Protein AF-A0A930MIK7-F1 (afdb_monomer)

pLDDT: mean 88.5, std 13.95, range [35.47, 98.62]

Solvent-accessible surface area (backbone atoms only — not comparable to full-atom values): 10208 Å² total; per-residue (Å²): 133,84,82,68,70,69,69,83,67,64,71,56,62,66,42,50,51,36,48,53,52,50,49,56,28,59,76,69,68,50,74,50,72,65,47,53,52,44,48,52,53,33,37,74,68,40,71,87,46,41,62,55,27,46,53,50,15,53,45,30,46,73,74,67,36,42,70,64,13,41,59,27,34,54,51,21,29,74,74,44,77,87,39,68,71,50,30,56,50,44,22,57,35,25,50,77,69,73,32,36,41,64,12,37,30,26,42,15,41,42,25,25,76,68,67,45,85,72,61,62,73,45,50,58,69,17,42,71,67,17,28,48,23,24,18,56,31,36,50,68,77,82,70,71,98,48,43,62,34,35,46,44,75,58,88,94,43,83,44,73,43,85,42,66,47,56,84,41,65,51,64,62,88,55,61,93,95,52,75,77,51,73,27,78,74,46

Foldseek 3Di:
DDPPCVVVPPPVVLLVVLLVVLVVCLVVVNLDPVNVVSLVVNCVVCVLALVSLLSVLSSCVSVVNLVSSLVSLVVSCVSPVLDLSSLVSQLVSCVSVLNLLRSLLSVLLCCLDPVDDRDLVSCVSNPPLSQLSSLQNNHNPPDDSWRQWTFDDDDSDTDTHGDWADQAFNSDDDPPPDDTDHDNTD

Structure (mmCIF, N/CA/C/O backbone):
data_AF-A0A930MIK7-F1
#
_entry.id   AF-A0A930MIK7-F1
#
loop_
_atom_site.group_PDB
_atom_site.id
_atom_site.type_symbol
_atom_site.label_atom_id
_atom_site.label_alt_id
_atom_site.label_comp_id
_atom_site.label_asym_id
_atom_site.label_entity_id
_atom_site.label_seq_id
_atom_site.pdbx_PDB_ins_code
_atom_site.Cartn_x
_atom_site.Cartn_y
_atom_site.Cartn_z
_atom_site.occupancy
_atom_site.B_iso_or_equiv
_atom_site.auth_seq_id
_atom_site.auth_comp_id
_atom_site.auth_asym_id
_atom_site.auth_atom_id
_atom_site.pdbx_PDB_model_num
ATOM 1 N N . MET A 1 1 ? 40.660 -23.384 -0.517 1.00 38.91 1 MET A N 1
ATOM 2 C CA . MET A 1 1 ? 39.460 -22.873 -1.204 1.00 38.91 1 MET A CA 1
ATOM 3 C C . MET A 1 1 ? 39.376 -21.404 -0.814 1.00 38.91 1 MET A C 1
ATOM 5 O O . MET A 1 1 ? 39.220 -21.132 0.366 1.00 38.91 1 MET A O 1
ATOM 9 N N . LYS A 1 2 ? 39.736 -20.481 -1.715 1.00 35.47 2 LYS A N 1
ATOM 10 C CA . LYS A 1 2 ? 39.652 -19.039 -1.441 1.00 35.47 2 LYS A CA 1
ATOM 11 C C . LYS A 1 2 ? 38.202 -18.647 -1.685 1.00 35.47 2 LYS A C 1
ATOM 13 O O . LYS A 1 2 ? 37.786 -18.652 -2.839 1.00 35.47 2 LYS A O 1
ATOM 18 N N . ASP A 1 3 ? 37.466 -18.361 -0.621 1.00 42.78 3 ASP A N 1
ATOM 19 C CA . ASP A 1 3 ? 36.186 -17.675 -0.739 1.00 42.78 3 ASP A CA 1
ATOM 20 C C . ASP A 1 3 ? 36.475 -16.272 -1.267 1.00 42.78 3 ASP A C 1
ATOM 22 O O . ASP A 1 3 ? 37.053 -15.418 -0.591 1.00 42.78 3 ASP A O 1
ATOM 26 N N . ASP A 1 4 ? 36.173 -16.082 -2.545 1.00 40.66 4 ASP A N 1
ATOM 27 C CA . ASP A 1 4 ? 36.327 -14.819 -3.237 1.00 40.66 4 ASP A CA 1
ATOM 28 C C . ASP A 1 4 ? 35.174 -13.890 -2.839 1.00 40.66 4 ASP A C 1
ATOM 30 O O . ASP A 1 4 ? 34.188 -13.718 -3.557 1.00 40.66 4 ASP A O 1
ATOM 34 N N . PHE A 1 5 ? 35.297 -13.289 -1.653 1.00 39.47 5 PHE A N 1
ATOM 35 C CA . PHE A 1 5 ? 34.358 -12.296 -1.118 1.00 39.47 5 PHE A CA 1
ATOM 36 C C . PHE A 1 5 ? 34.242 -11.028 -1.992 1.00 39.47 5 PHE A C 1
ATOM 38 O O . PHE A 1 5 ? 33.441 -10.146 -1.682 1.00 39.47 5 PHE A O 1
ATOM 45 N N . SER A 1 6 ? 34.995 -10.927 -3.097 1.00 40.53 6 SER A N 1
ATOM 46 C CA . SER A 1 6 ? 34.838 -9.861 -4.093 1.00 40.53 6 SER A CA 1
ATOM 47 C C . SER A 1 6 ? 33.546 -9.991 -4.915 1.00 40.53 6 SER A C 1
ATOM 49 O O . SER A 1 6 ? 33.021 -8.986 -5.393 1.00 40.53 6 SER A O 1
ATOM 51 N N . THR A 1 7 ? 32.969 -11.195 -5.013 1.00 47.38 7 THR A N 1
ATOM 52 C CA . THR A 1 7 ? 31.693 -11.429 -5.719 1.00 47.38 7 THR A CA 1
ATOM 53 C C . THR A 1 7 ? 30.459 -10.987 -4.934 1.00 47.38 7 THR A C 1
ATOM 55 O O . THR A 1 7 ? 29.436 -10.686 -5.542 1.00 47.38 7 THR A O 1
ATOM 58 N N . PHE A 1 8 ? 30.545 -10.852 -3.605 1.00 44.16 8 PHE A N 1
ATOM 59 C CA . PHE A 1 8 ? 29.424 -10.366 -2.786 1.00 44.16 8 PHE A CA 1
ATOM 60 C C . PHE A 1 8 ? 29.125 -8.870 -3.021 1.00 44.16 8 PHE A C 1
ATOM 62 O O . PHE A 1 8 ? 28.025 -8.404 -2.740 1.00 44.16 8 PHE A O 1
ATOM 69 N N . TRP A 1 9 ? 30.096 -8.121 -3.564 1.00 42.75 9 TRP A N 1
ATOM 70 C CA . TRP A 1 9 ? 30.049 -6.663 -3.731 1.00 42.75 9 TRP A CA 1
ATOM 71 C C . TRP A 1 9 ? 30.200 -6.181 -5.179 1.00 42.75 9 TRP A C 1
ATOM 73 O O . TRP A 1 9 ? 30.425 -4.988 -5.403 1.00 42.75 9 TRP A O 1
ATOM 83 N N . GLN A 1 10 ? 30.031 -7.047 -6.183 1.00 48.56 10 GLN A N 1
ATOM 84 C CA . GLN A 1 10 ? 29.811 -6.545 -7.539 1.00 48.56 10 GLN A CA 1
ATOM 85 C C . GLN A 1 10 ? 28.397 -5.971 -7.625 1.00 48.56 10 GLN A C 1
ATOM 87 O O . GLN A 1 10 ? 27.425 -6.647 -7.949 1.00 48.56 10 GLN A O 1
ATOM 92 N N . ASN A 1 11 ? 28.294 -4.683 -7.308 1.00 57.88 11 ASN A N 1
ATOM 93 C CA . ASN A 1 11 ? 27.175 -3.847 -7.706 1.00 57.88 11 ASN A CA 1
ATOM 94 C C . ASN A 1 11 ? 27.044 -4.022 -9.227 1.00 57.88 11 ASN A C 1
ATOM 96 O O . ASN A 1 11 ? 27.944 -3.592 -9.950 1.00 57.88 11 ASN A O 1
ATOM 100 N N . ASN A 1 12 ? 26.0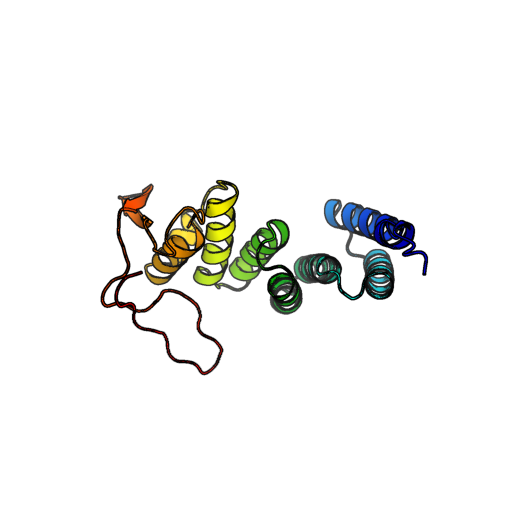07 -4.719 -9.710 1.00 77.56 12 ASN A N 1
ATOM 101 C CA . ASN A 1 12 ? 25.789 -4.902 -11.14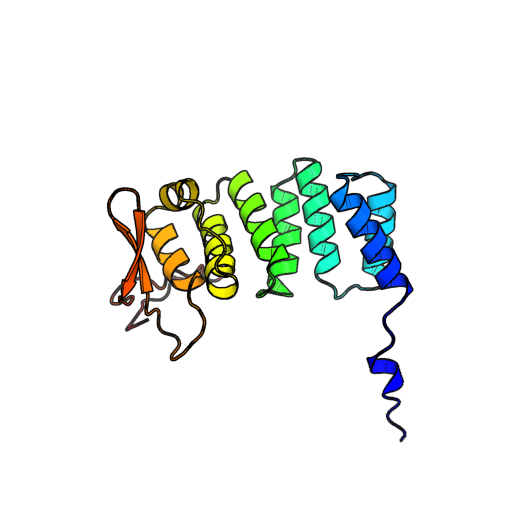4 1.00 77.56 12 ASN A CA 1
ATOM 102 C C . ASN A 1 12 ? 25.626 -3.498 -11.754 1.00 77.56 12 ASN A C 1
ATOM 104 O O . ASN A 1 12 ? 24.572 -2.870 -11.636 1.00 77.56 12 ASN A O 1
ATOM 108 N N . ALA A 1 13 ? 26.714 -2.968 -12.327 1.00 85.69 13 ALA A N 1
ATOM 109 C CA . ALA A 1 13 ? 26.789 -1.593 -12.805 1.00 85.69 13 ALA A CA 1
ATOM 110 C C . ALA A 1 13 ? 25.709 -1.335 -13.858 1.00 85.69 13 ALA A C 1
ATOM 112 O O . ALA A 1 13 ? 25.072 -0.283 -13.832 1.00 85.69 13 ALA A O 1
ATOM 113 N N . ARG A 1 14 ? 25.429 -2.352 -14.682 1.00 88.56 14 ARG A N 1
ATOM 114 C CA . ARG A 1 14 ? 24.366 -2.338 -15.680 1.00 88.56 14 ARG A CA 1
ATOM 115 C C . ARG A 1 14 ? 22.982 -2.262 -15.039 1.00 88.56 14 ARG A C 1
ATOM 117 O O . ARG A 1 14 ? 22.195 -1.393 -15.404 1.00 88.56 14 ARG A O 1
ATOM 124 N N . ALA A 1 15 ? 22.694 -3.101 -14.043 1.00 88.06 15 ALA A N 1
ATOM 125 C CA . ALA A 1 15 ? 21.429 -3.038 -13.307 1.00 88.06 15 ALA A CA 1
ATOM 126 C C . ALA A 1 15 ? 21.237 -1.685 -12.603 1.00 88.06 15 ALA A C 1
ATOM 128 O O . ALA A 1 15 ? 20.128 -1.153 -12.571 1.00 88.06 15 ALA A O 1
ATOM 129 N N . ARG A 1 16 ? 22.312 -1.097 -12.063 1.00 89.56 16 ARG A N 1
ATOM 130 C CA . ARG A 1 16 ? 22.275 0.237 -11.450 1.00 89.56 16 ARG A CA 1
ATOM 131 C C . ARG A 1 16 ? 21.957 1.326 -12.474 1.00 89.56 16 ARG A C 1
ATOM 133 O O . ARG A 1 16 ? 21.119 2.175 -12.196 1.00 89.56 16 ARG A O 1
ATOM 140 N N . GLU A 1 17 ? 22.607 1.308 -13.635 1.00 92.94 17 GLU A N 1
ATOM 141 C CA . GLU A 1 17 ? 22.339 2.256 -14.725 1.00 92.94 17 GLU A CA 1
ATOM 142 C C . GLU A 1 17 ? 20.885 2.180 -15.190 1.00 92.94 17 GLU A C 1
ATOM 144 O O . GLU A 1 17 ? 20.207 3.205 -15.247 1.00 92.94 17 GLU A O 1
ATOM 149 N N . LEU A 1 18 ? 20.388 0.965 -15.440 1.00 94.38 18 LEU A N 1
ATOM 150 C CA . LEU A 1 18 ? 18.996 0.720 -15.817 1.00 94.38 18 LEU A CA 1
ATOM 151 C C . LEU A 1 18 ? 18.026 1.207 -14.734 1.00 94.38 18 LEU A C 1
ATOM 153 O O . LEU A 1 18 ? 17.042 1.872 -15.041 1.00 94.38 18 LEU A O 1
ATOM 157 N N . PHE A 1 19 ? 18.325 0.945 -13.458 1.00 94.19 19 PHE A N 1
ATOM 158 C CA . PHE A 1 19 ? 17.525 1.450 -12.344 1.00 94.19 19 PHE A CA 1
ATOM 159 C C . PHE A 1 19 ? 17.479 2.984 -12.313 1.00 94.19 19 PHE A C 1
ATOM 161 O O . PHE A 1 19 ? 16.402 3.559 -12.172 1.00 94.19 19 PHE A O 1
ATOM 168 N N . CYS A 1 20 ? 18.626 3.656 -12.447 1.00 93.94 20 CYS A N 1
ATOM 169 C CA . CYS A 1 20 ? 18.687 5.118 -12.458 1.00 93.94 20 CYS A CA 1
ATOM 170 C C . CYS A 1 20 ? 17.928 5.713 -13.652 1.00 93.94 20 CYS A C 1
ATOM 172 O O . CYS A 1 20 ? 17.241 6.720 -13.489 1.00 93.94 20 CYS A O 1
ATOM 174 N N . ALA A 1 21 ? 18.015 5.086 -14.826 1.00 95.06 21 ALA A N 1
ATOM 175 C CA . ALA A 1 21 ? 17.299 5.524 -16.019 1.00 95.06 21 ALA A CA 1
ATOM 176 C C . ALA A 1 21 ? 15.773 5.370 -15.855 1.00 95.06 21 ALA A C 1
ATOM 178 O O . ALA A 1 21 ? 15.033 6.334 -16.077 1.00 95.06 21 ALA A O 1
ATOM 179 N N . LEU A 1 22 ? 15.312 4.224 -15.338 1.00 96.31 22 LEU A N 1
ATOM 180 C CA . LEU A 1 22 ? 13.905 3.985 -14.994 1.00 96.31 22 LEU A CA 1
ATOM 181 C C . LEU A 1 22 ? 13.389 4.966 -13.938 1.00 96.31 22 LEU A C 1
ATOM 183 O O . LEU A 1 22 ? 12.284 5.494 -14.075 1.00 96.31 22 LEU A O 1
ATOM 187 N N . LEU A 1 23 ? 14.184 5.238 -12.899 1.00 95.44 23 LEU A N 1
ATOM 188 C CA . LEU A 1 23 ? 13.828 6.194 -11.854 1.00 95.44 23 LEU A CA 1
ATOM 189 C C . LEU A 1 23 ? 13.648 7.599 -12.433 1.00 95.44 23 LEU A C 1
ATOM 191 O O . LEU A 1 23 ? 12.610 8.214 -12.206 1.00 95.44 23 LEU A O 1
ATOM 195 N N . ALA A 1 24 ? 14.599 8.062 -13.245 1.00 95.25 24 ALA A N 1
ATOM 196 C CA . ALA A 1 24 ? 14.529 9.377 -13.868 1.00 95.25 24 ALA A CA 1
ATOM 197 C C . ALA A 1 24 ? 13.315 9.513 -14.807 1.00 95.25 24 ALA A C 1
ATOM 199 O O . ALA A 1 24 ? 12.698 10.576 -14.877 1.00 95.25 24 ALA A O 1
ATOM 200 N N . CYS A 1 25 ? 12.952 8.452 -15.532 1.00 94.50 25 CYS A N 1
ATOM 201 C CA . CYS A 1 25 ? 11.751 8.443 -16.369 1.00 94.50 25 CYS A CA 1
ATOM 202 C C . CYS A 1 25 ? 10.470 8.486 -15.524 1.00 94.50 25 CYS A C 1
ATOM 204 O O . CYS A 1 25 ? 9.595 9.312 -15.785 1.00 94.50 25 CYS A O 1
ATOM 206 N N . ALA A 1 26 ? 10.394 7.675 -14.463 1.00 93.44 26 ALA A N 1
ATOM 207 C CA . ALA A 1 26 ? 9.256 7.656 -13.548 1.00 93.44 26 ALA A CA 1
ATOM 208 C C . ALA A 1 26 ? 9.052 9.008 -12.837 1.00 93.44 26 ALA A C 1
ATOM 210 O O . ALA A 1 26 ? 7.914 9.441 -12.674 1.00 93.44 26 ALA A O 1
ATOM 211 N N . GLU A 1 27 ? 10.133 9.697 -12.458 1.00 92.69 27 GLU A N 1
ATOM 212 C CA . GLU A 1 27 ? 10.090 11.044 -11.864 1.00 92.69 27 GLU A CA 1
ATOM 213 C C . GLU A 1 27 ? 9.556 12.105 -12.834 1.00 92.69 27 GLU A C 1
ATOM 215 O O . GLU A 1 27 ? 8.862 13.028 -12.414 1.00 92.69 27 GLU A O 1
ATOM 220 N N . ARG A 1 28 ? 9.829 11.960 -14.137 1.00 93.94 28 ARG A N 1
ATOM 221 C CA . ARG A 1 28 ? 9.278 12.834 -15.186 1.00 93.94 28 ARG A CA 1
ATOM 222 C C . ARG A 1 28 ? 7.876 12.430 -15.648 1.00 93.94 28 ARG A C 1
ATOM 224 O O . ARG A 1 28 ? 7.291 13.138 -16.461 1.00 93.94 28 ARG A O 1
ATOM 231 N N . GLY A 1 29 ? 7.354 11.293 -15.186 1.00 92.19 29 GLY A N 1
ATOM 232 C CA . GLY A 1 29 ? 6.114 10.713 -15.708 1.00 92.19 29 GLY A CA 1
ATOM 233 C C . GLY A 1 29 ? 6.215 10.259 -17.170 1.00 92.19 29 GLY A C 1
ATOM 234 O O . GLY A 1 29 ? 5.197 10.175 -17.853 1.00 92.19 29 GLY A O 1
ATOM 235 N N . ALA A 1 30 ? 7.428 9.992 -17.661 1.00 93.88 30 ALA A N 1
ATOM 236 C CA . ALA A 1 30 ? 7.675 9.518 -19.017 1.00 93.88 30 ALA A CA 1
ATOM 237 C C . ALA A 1 30 ? 7.574 7.987 -19.048 1.00 93.88 30 ALA A C 1
ATOM 239 O O . ALA A 1 30 ? 8.503 7.281 -18.658 1.00 93.88 30 ALA A O 1
ATOM 240 N N . TYR A 1 31 ? 6.412 7.493 -19.465 1.00 94.31 31 TYR A N 1
ATOM 241 C CA . TYR A 1 31 ? 6.068 6.071 -19.530 1.00 94.31 31 TYR A CA 1
ATOM 242 C C . TYR A 1 31 ? 5.849 5.648 -20.988 1.00 94.31 31 TYR A C 1
ATOM 244 O O . TYR A 1 31 ? 4.742 5.279 -21.379 1.00 94.31 31 TYR A O 1
ATOM 252 N N . ASP A 1 32 ? 6.899 5.776 -21.795 1.00 93.56 32 ASP A N 1
ATOM 253 C CA . ASP A 1 32 ? 6.927 5.471 -23.227 1.00 93.56 32 ASP A CA 1
ATOM 254 C C . ASP A 1 32 ? 7.509 4.071 -23.520 1.00 93.56 32 ASP A C 1
ATOM 256 O O . ASP A 1 32 ? 7.779 3.275 -22.615 1.00 93.56 32 ASP A O 1
ATOM 260 N N . ASP A 1 33 ? 7.675 3.745 -24.803 1.00 94.69 33 ASP A N 1
ATOM 261 C CA . ASP A 1 33 ? 8.234 2.458 -25.231 1.00 94.69 33 ASP A CA 1
ATOM 262 C C . ASP A 1 33 ? 9.689 2.273 -24.769 1.00 94.69 33 ASP A C 1
ATOM 264 O O . ASP A 1 33 ? 10.101 1.152 -24.462 1.00 94.69 33 ASP A O 1
ATOM 268 N N . ASP A 1 34 ? 10.456 3.363 -24.647 1.00 94.69 34 ASP A N 1
ATOM 269 C CA . ASP A 1 34 ? 11.827 3.322 -24.132 1.00 94.69 34 ASP A CA 1
ATOM 270 C C . ASP A 1 34 ? 11.844 2.928 -22.647 1.00 94.69 34 ASP A C 1
ATOM 272 O O . ASP A 1 34 ? 12.616 2.053 -22.245 1.00 94.69 34 ASP A O 1
ATOM 276 N N . PHE A 1 35 ? 10.918 3.460 -21.840 1.00 96.25 35 PHE A N 1
ATOM 277 C CA . PHE A 1 35 ? 10.722 3.006 -20.461 1.00 96.25 35 PHE A CA 1
ATOM 278 C C . PHE A 1 35 ? 10.451 1.496 -20.384 1.00 96.25 35 PHE A C 1
ATOM 280 O O . PHE A 1 35 ? 11.034 0.798 -19.550 1.00 96.25 35 PHE A O 1
ATOM 287 N N . LEU A 1 36 ? 9.585 0.965 -21.254 1.00 97.06 36 LEU A N 1
ATOM 288 C CA . LEU A 1 36 ? 9.275 -0.467 -21.281 1.00 97.06 36 LEU A CA 1
ATOM 289 C C . LEU A 1 36 ? 10.480 -1.316 -21.696 1.00 97.06 36 LEU A C 1
ATOM 291 O O . LEU A 1 36 ? 10.720 -2.364 -21.088 1.00 97.06 36 LEU A O 1
ATOM 295 N N . MET A 1 37 ? 11.263 -0.858 -22.674 1.00 96.62 37 MET A N 1
ATOM 296 C CA . MET A 1 37 ? 12.507 -1.515 -23.078 1.00 96.62 37 MET A CA 1
ATOM 297 C C . MET A 1 37 ? 13.522 -1.557 -21.932 1.00 96.62 37 MET A C 1
ATOM 299 O O . MET A 1 37 ? 14.077 -2.618 -21.634 1.00 96.62 37 MET A O 1
ATOM 303 N N . GLN A 1 38 ? 13.732 -0.433 -21.243 1.00 96.12 38 GLN A N 1
ATOM 304 C CA . GLN A 1 38 ? 14.617 -0.368 -20.079 1.00 96.12 38 GLN A CA 1
ATOM 305 C C . GLN A 1 38 ? 14.123 -1.264 -18.936 1.00 96.12 38 GLN A C 1
ATOM 307 O O . GLN A 1 38 ? 14.923 -1.919 -18.267 1.00 96.12 38 GLN A O 1
ATOM 312 N N . LEU A 1 39 ? 12.806 -1.334 -18.723 1.00 96.56 39 LEU A N 1
ATOM 313 C CA . LEU A 1 39 ? 12.200 -2.164 -17.686 1.00 96.56 39 LEU A CA 1
ATOM 314 C C . LEU A 1 39 ? 12.371 -3.657 -17.980 1.00 96.56 39 LEU A C 1
ATOM 316 O O . LEU A 1 39 ? 12.649 -4.432 -17.063 1.00 96.56 39 LEU A O 1
ATOM 320 N N . ALA A 1 40 ? 12.221 -4.064 -19.241 1.00 96.44 40 ALA A N 1
ATOM 321 C CA . ALA A 1 40 ? 12.481 -5.433 -19.672 1.00 96.44 40 ALA A CA 1
ATOM 322 C C . ALA A 1 40 ? 13.955 -5.809 -19.452 1.00 96.44 40 ALA A C 1
ATOM 324 O O . ALA A 1 40 ? 14.228 -6.800 -18.777 1.00 96.44 40 ALA A O 1
ATOM 325 N N . ALA A 1 41 ? 14.890 -4.962 -19.898 1.00 95.56 41 ALA A N 1
ATOM 326 C CA . ALA A 1 41 ? 16.320 -5.175 -19.676 1.00 95.56 41 ALA A CA 1
ATOM 327 C C . ALA A 1 41 ? 16.668 -5.250 -18.177 1.00 95.56 41 ALA A C 1
ATOM 329 O O . ALA A 1 41 ? 17.429 -6.112 -17.747 1.00 95.56 41 ALA A O 1
ATOM 330 N N . TYR A 1 42 ? 16.068 -4.391 -17.347 1.00 94.56 42 TYR A N 1
ATOM 331 C CA . TYR A 1 42 ? 16.286 -4.417 -15.899 1.00 94.56 42 TYR A CA 1
ATOM 332 C C . TYR A 1 42 ? 15.795 -5.717 -15.249 1.00 94.56 42 TYR A C 1
ATOM 334 O O . TYR A 1 42 ? 16.427 -6.225 -14.323 1.00 94.56 42 TYR A O 1
ATOM 342 N N . ARG A 1 43 ? 14.677 -6.276 -15.729 1.00 93.75 43 ARG A N 1
ATOM 343 C CA . ARG A 1 43 ? 14.149 -7.559 -15.241 1.00 93.75 43 ARG A CA 1
ATOM 344 C C . ARG A 1 43 ? 15.073 -8.728 -15.557 1.00 93.75 43 ARG A C 1
ATOM 346 O O . ARG A 1 43 ? 15.184 -9.619 -14.724 1.00 93.75 43 ARG A O 1
ATOM 353 N N . GLU A 1 44 ? 15.717 -8.726 -16.718 1.00 92.69 44 GLU A N 1
ATOM 354 C CA . GLU A 1 44 ? 16.693 -9.758 -17.093 1.00 92.69 44 GLU A CA 1
ATOM 355 C C . GLU A 1 44 ? 17.962 -9.667 -16.237 1.00 92.69 44 GLU A C 1
ATOM 357 O O . GLU A 1 44 ? 18.454 -10.678 -15.743 1.00 92.69 44 GLU A O 1
ATOM 362 N N . GLU A 1 45 ? 18.439 -8.447 -15.985 1.00 91.25 45 GLU A N 1
ATOM 363 C CA . GLU A 1 45 ? 19.630 -8.176 -15.170 1.00 91.25 45 GLU A CA 1
ATOM 364 C C . GLU A 1 45 ? 19.412 -8.389 -13.661 1.00 91.25 45 GLU A C 1
ATOM 366 O O . GLU A 1 45 ? 20.365 -8.540 -12.892 1.00 91.25 45 GLU A O 1
ATOM 371 N N . SER A 1 46 ? 18.167 -8.319 -13.185 1.00 87.94 46 SER A N 1
ATOM 372 C CA . SER A 1 46 ? 17.818 -8.402 -11.759 1.00 87.94 46 SER A CA 1
ATOM 373 C C . SER A 1 46 ? 16.446 -9.061 -11.532 1.00 87.94 46 SER A C 1
ATOM 375 O O . SER A 1 46 ? 15.531 -8.422 -10.998 1.00 87.94 46 SER A O 1
ATOM 377 N N . PRO A 1 47 ? 16.286 -10.354 -11.878 1.00 84.56 47 PRO A N 1
ATOM 378 C CA . PRO A 1 47 ? 14.986 -11.044 -11.886 1.00 84.56 47 PRO A CA 1
ATOM 379 C C . PRO A 1 47 ? 14.336 -11.168 -10.498 1.00 84.56 47 PRO A C 1
ATOM 381 O O . PRO A 1 47 ? 13.103 -11.176 -10.360 1.00 84.56 47 PRO A O 1
ATOM 384 N N . ASP A 1 48 ? 15.162 -11.215 -9.454 1.00 82.81 48 ASP A N 1
ATOM 385 C CA . ASP A 1 48 ? 14.721 -11.336 -8.063 1.00 82.81 48 ASP A CA 1
ATOM 386 C C . ASP A 1 48 ? 14.369 -9.992 -7.414 1.00 82.81 48 ASP A C 1
ATOM 388 O O . ASP A 1 48 ? 13.849 -9.964 -6.295 1.00 82.81 48 ASP A O 1
ATOM 392 N N . SER A 1 49 ? 14.616 -8.868 -8.097 1.00 85.31 49 SER A N 1
ATOM 393 C CA . SER A 1 49 ? 14.323 -7.550 -7.541 1.00 85.31 49 SER A CA 1
ATOM 394 C C . SER A 1 49 ? 12.830 -7.227 -7.597 1.00 85.31 49 SER A C 1
ATOM 396 O O . SER A 1 49 ? 12.196 -7.239 -8.651 1.00 85.31 49 SER A O 1
ATOM 398 N N . GLU A 1 50 ? 12.274 -6.827 -6.455 1.00 88.88 50 GLU A N 1
ATOM 399 C CA . GLU A 1 50 ? 10.931 -6.256 -6.344 1.00 88.88 50 GLU A CA 1
ATOM 400 C C . GLU A 1 50 ? 10.792 -4.917 -7.084 1.00 88.88 50 GLU A C 1
ATOM 402 O O . GLU A 1 50 ? 9.686 -4.498 -7.420 1.00 88.88 50 GLU A O 1
ATOM 407 N N . ARG A 1 51 ? 11.908 -4.231 -7.358 1.00 92.62 51 ARG A N 1
ATOM 408 C CA . ARG A 1 51 ? 11.920 -2.882 -7.944 1.00 92.62 51 ARG A CA 1
ATOM 409 C C . ARG A 1 51 ? 11.349 -2.861 -9.355 1.00 92.62 51 ARG A C 1
ATOM 411 O O . ARG A 1 51 ? 10.675 -1.905 -9.726 1.00 92.62 51 ARG A O 1
ATOM 418 N N . ALA A 1 52 ? 11.547 -3.934 -10.117 1.00 94.81 52 ALA A N 1
ATOM 419 C CA . ALA A 1 52 ? 10.942 -4.068 -11.435 1.00 94.81 52 ALA A CA 1
ATOM 420 C C . ALA A 1 52 ? 9.406 -4.136 -11.366 1.00 94.81 52 ALA A C 1
ATOM 422 O O . ALA A 1 52 ? 8.718 -3.635 -12.253 1.00 94.81 52 ALA A O 1
ATOM 423 N N . ASP A 1 53 ? 8.853 -4.745 -10.314 1.00 97.12 53 ASP A N 1
ATOM 424 C CA . ASP A 1 53 ? 7.408 -4.771 -10.087 1.00 97.12 53 ASP A CA 1
ATOM 425 C C . ASP A 1 53 ? 6.885 -3.386 -9.661 1.00 97.12 53 ASP A C 1
ATOM 427 O O . ASP A 1 53 ? 5.804 -2.992 -10.094 1.00 97.12 53 ASP A O 1
ATOM 431 N N . ILE A 1 54 ? 7.663 -2.610 -8.894 1.00 96.94 54 ILE A N 1
ATOM 432 C CA . ILE A 1 54 ? 7.330 -1.216 -8.540 1.00 96.94 54 ILE A CA 1
ATOM 433 C C . ILE A 1 54 ? 7.247 -0.342 -9.800 1.00 96.94 54 ILE A C 1
ATOM 435 O O . ILE A 1 54 ? 6.255 0.361 -9.995 1.00 96.94 54 ILE A O 1
ATOM 439 N N . PHE A 1 55 ? 8.252 -0.401 -10.681 1.00 97.50 55 PHE A N 1
ATOM 440 C CA . PHE A 1 55 ? 8.247 0.358 -11.937 1.00 97.50 55 PHE A CA 1
ATOM 441 C C . PHE A 1 55 ? 7.107 -0.057 -12.869 1.00 97.50 55 PHE A C 1
ATOM 443 O O . PHE A 1 55 ? 6.431 0.806 -13.426 1.00 97.50 55 PHE A O 1
ATOM 450 N N . ALA A 1 56 ? 6.840 -1.360 -12.988 1.00 97.81 56 ALA A N 1
ATOM 451 C CA . ALA A 1 56 ? 5.715 -1.858 -13.773 1.00 97.81 56 ALA A CA 1
ATOM 452 C C . ALA A 1 56 ? 4.366 -1.371 -13.231 1.00 97.81 56 ALA A C 1
ATOM 454 O O . ALA A 1 56 ? 3.510 -0.943 -14.000 1.00 97.81 56 ALA A O 1
ATOM 455 N N . ALA A 1 57 ? 4.184 -1.393 -11.909 1.00 98.12 57 ALA A N 1
ATOM 456 C CA . ALA A 1 57 ? 2.972 -0.889 -11.280 1.00 98.12 57 ALA A CA 1
ATOM 457 C C . ALA A 1 57 ? 2.793 0.618 -11.511 1.00 98.12 57 ALA A C 1
ATOM 459 O O . ALA A 1 57 ? 1.689 1.043 -11.835 1.00 98.12 57 ALA A O 1
ATOM 460 N N . ARG A 1 58 ? 3.864 1.421 -11.420 1.00 97.38 58 ARG A N 1
ATOM 461 C CA . ARG A 1 58 ? 3.815 2.861 -11.732 1.00 97.38 58 ARG A CA 1
ATOM 462 C C . ARG A 1 58 ? 3.440 3.134 -13.190 1.00 97.38 58 ARG A C 1
ATOM 464 O O . ARG A 1 58 ? 2.596 3.989 -13.437 1.00 97.38 58 ARG A O 1
ATOM 471 N N . TYR A 1 59 ? 4.010 2.376 -14.127 1.00 97.75 59 TYR A N 1
ATOM 472 C CA . TYR A 1 59 ? 3.635 2.444 -15.540 1.00 97.75 59 TYR A CA 1
ATOM 473 C C . TYR A 1 59 ? 2.144 2.144 -15.742 1.00 97.75 59 TYR A C 1
ATOM 475 O O . TYR A 1 59 ? 1.427 2.961 -16.310 1.00 97.75 59 TYR A O 1
ATOM 483 N N . LEU A 1 60 ? 1.649 1.016 -15.218 1.00 98.06 60 LEU A N 1
ATOM 484 C CA . LEU A 1 60 ? 0.239 0.624 -15.355 1.00 98.06 60 LEU A CA 1
ATOM 485 C C . LEU A 1 60 ? -0.701 1.665 -14.737 1.00 98.06 60 LEU A C 1
ATOM 487 O O . LEU A 1 60 ? -1.729 2.009 -15.315 1.00 98.06 60 LEU A O 1
ATOM 491 N N . LEU A 1 61 ? -0.305 2.236 -13.600 1.00 96.88 61 LEU A N 1
ATOM 492 C CA . LEU A 1 61 ? -1.054 3.284 -12.923 1.00 96.88 61 LEU A CA 1
ATOM 493 C C . LEU A 1 61 ? -1.122 4.587 -13.737 1.00 96.88 61 LEU A C 1
ATOM 495 O O . LEU A 1 61 ? -2.147 5.274 -13.694 1.00 96.88 61 LEU A O 1
ATOM 499 N N . ALA A 1 62 ? -0.066 4.915 -14.488 1.00 95.81 62 ALA A N 1
ATOM 500 C CA . ALA A 1 62 ? -0.042 6.044 -15.419 1.00 95.81 62 ALA A CA 1
ATOM 501 C C . ALA A 1 62 ? -0.934 5.808 -16.649 1.00 95.81 62 ALA A C 1
ATOM 503 O O . ALA A 1 62 ? -1.551 6.750 -17.136 1.00 95.81 62 ALA A O 1
ATOM 504 N N . GLN A 1 63 ? -1.075 4.554 -17.091 1.00 96.38 63 GLN A N 1
ATOM 505 C CA . GLN A 1 63 ? -2.011 4.159 -18.154 1.00 96.38 63 GLN A CA 1
ATOM 506 C C . GLN A 1 63 ? -3.470 4.033 -17.672 1.00 96.38 63 GLN A C 1
ATOM 508 O O . GLN A 1 63 ? -4.365 3.741 -18.462 1.00 96.38 63 GLN A O 1
ATOM 513 N N . GLY A 1 64 ? -3.732 4.240 -16.376 1.00 96.62 64 GLY A N 1
ATOM 514 C CA . GLY A 1 64 ? -5.066 4.119 -15.781 1.00 96.62 64 GLY A CA 1
ATOM 515 C C . GLY A 1 64 ? -5.474 2.692 -15.398 1.00 96.62 64 GLY A C 1
ATOM 516 O O . GLY A 1 64 ? -6.576 2.496 -14.887 1.00 96.62 64 GLY A O 1
ATOM 517 N N . ASP A 1 65 ? -4.597 1.700 -15.563 1.00 98.06 65 ASP A N 1
ATOM 518 C CA . ASP A 1 65 ? -4.850 0.313 -15.166 1.00 98.06 65 ASP A CA 1
ATOM 519 C C . ASP A 1 65 ? -4.472 0.072 -13.695 1.00 98.06 65 ASP A C 1
ATOM 521 O O . ASP A 1 65 ? -3.432 -0.503 -13.357 1.00 98.06 65 ASP A O 1
ATOM 525 N N . ALA A 1 66 ? -5.341 0.521 -12.787 1.00 98.12 66 ALA A N 1
ATOM 526 C CA . ALA A 1 66 ? -5.147 0.319 -11.351 1.00 98.12 66 ALA A CA 1
ATOM 527 C C . ALA A 1 66 ? -5.193 -1.169 -10.946 1.00 98.12 66 ALA A C 1
ATOM 529 O O . ALA A 1 66 ? -4.513 -1.574 -10.001 1.00 98.12 66 ALA A O 1
ATOM 530 N N . ALA A 1 67 ? -5.962 -2.000 -11.658 1.00 98.19 67 ALA A N 1
ATOM 531 C CA . ALA A 1 67 ? -6.094 -3.422 -11.352 1.00 98.19 67 ALA A CA 1
ATOM 532 C C . ALA A 1 67 ? -4.812 -4.189 -11.707 1.00 98.19 67 ALA A C 1
ATOM 534 O O . ALA A 1 67 ? -4.299 -4.952 -10.883 1.00 98.19 67 ALA A O 1
ATOM 535 N N . GLY A 1 68 ? -4.247 -3.943 -12.891 1.00 98.25 68 GLY A N 1
ATOM 536 C CA . GLY A 1 68 ? -2.944 -4.474 -13.281 1.00 98.25 68 GLY A CA 1
ATOM 537 C C . GLY A 1 68 ? -1.822 -3.952 -12.384 1.00 98.25 68 GLY A C 1
ATOM 538 O O . GLY A 1 68 ? -0.971 -4.732 -11.941 1.00 98.25 68 GLY A O 1
ATOM 539 N N . ALA A 1 69 ? -1.851 -2.660 -12.035 1.00 98.38 69 ALA A N 1
ATOM 540 C CA . ALA A 1 69 ? -0.885 -2.073 -11.111 1.00 98.38 69 ALA A CA 1
ATOM 541 C C . ALA A 1 69 ? -0.889 -2.786 -9.748 1.00 98.38 69 ALA A C 1
ATOM 543 O O . ALA A 1 69 ? 0.183 -3.084 -9.214 1.00 98.38 69 ALA A O 1
ATOM 544 N N . ALA A 1 70 ? -2.070 -3.132 -9.219 1.00 98.31 70 ALA A N 1
ATOM 545 C CA . ALA A 1 70 ? -2.199 -3.879 -7.968 1.00 98.31 70 ALA A CA 1
ATOM 546 C C . ALA A 1 70 ? -1.491 -5.237 -8.035 1.00 98.31 70 ALA A C 1
ATOM 548 O O . ALA A 1 70 ? -0.747 -5.576 -7.123 1.00 98.31 70 ALA A O 1
ATOM 549 N N . VAL A 1 71 ? -1.631 -5.987 -9.133 1.00 98.06 71 VAL A N 1
ATOM 550 C CA . VAL A 1 71 ? -0.980 -7.301 -9.289 1.00 98.06 71 VAL A CA 1
ATOM 551 C C . VAL A 1 71 ? 0.548 -7.196 -9.212 1.00 98.06 71 VAL A C 1
ATOM 553 O O . VAL A 1 71 ? 1.209 -8.051 -8.610 1.00 98.06 71 VAL A O 1
ATOM 556 N N . CYS A 1 72 ? 1.128 -6.164 -9.825 1.00 97.62 72 CYS A N 1
ATOM 557 C CA . CYS A 1 72 ? 2.562 -5.896 -9.752 1.00 97.62 72 CYS A CA 1
ATOM 558 C C . CYS A 1 72 ? 2.973 -5.435 -8.344 1.00 97.62 72 CYS A C 1
ATOM 560 O O . CYS A 1 72 ? 3.850 -6.045 -7.732 1.00 97.62 72 CYS A O 1
ATOM 562 N N . ALA A 1 73 ? 2.300 -4.436 -7.778 1.00 98.06 73 ALA A N 1
ATOM 563 C CA . ALA A 1 73 ? 2.640 -3.898 -6.462 1.00 98.06 73 ALA A CA 1
ATOM 564 C C . ALA A 1 73 ? 2.455 -4.928 -5.326 1.00 98.06 73 ALA A C 1
ATOM 566 O O . ALA A 1 73 ? 3.306 -5.035 -4.445 1.00 98.06 73 ALA A O 1
ATOM 567 N N . GLU A 1 74 ? 1.415 -5.766 -5.370 1.00 97.31 74 GLU A N 1
ATOM 568 C CA . GLU A 1 74 ? 1.192 -6.858 -4.410 1.00 97.31 74 GLU A CA 1
ATOM 569 C C . GLU A 1 74 ? 2.276 -7.948 -4.523 1.00 97.31 74 GLU A C 1
ATOM 571 O O . GLU A 1 74 ? 2.635 -8.595 -3.536 1.00 97.31 74 GLU A O 1
ATOM 576 N N . ARG A 1 75 ? 2.843 -8.164 -5.717 1.00 96.44 75 ARG A N 1
ATOM 577 C CA . ARG A 1 75 ? 3.999 -9.056 -5.908 1.00 96.44 75 ARG A CA 1
ATOM 578 C C . ARG A 1 75 ? 5.269 -8.463 -5.307 1.00 96.44 75 ARG A C 1
ATOM 580 O O . ARG A 1 75 ? 5.984 -9.187 -4.613 1.00 96.44 75 ARG A O 1
ATOM 587 N N . ALA A 1 76 ? 5.502 -7.164 -5.506 1.00 96.50 76 ALA A N 1
ATOM 588 C CA . ALA A 1 76 ? 6.593 -6.446 -4.853 1.00 96.50 76 ALA A CA 1
ATOM 589 C C . ALA A 1 76 ? 6.466 -6.534 -3.323 1.00 96.50 76 ALA A C 1
ATOM 591 O O . ALA A 1 76 ? 7.427 -6.876 -2.637 1.00 96.50 76 ALA A O 1
ATOM 592 N N . TYR A 1 77 ? 5.254 -6.336 -2.802 1.00 96.12 77 TYR A N 1
ATOM 593 C CA . TYR A 1 77 ? 4.942 -6.435 -1.378 1.00 96.12 77 TYR A CA 1
ATOM 594 C C . TYR A 1 77 ? 5.194 -7.827 -0.806 1.00 96.12 77 TYR A C 1
ATOM 596 O O . TYR A 1 77 ? 5.812 -7.950 0.245 1.00 96.12 77 TYR A O 1
ATOM 604 N N . ARG A 1 78 ? 4.813 -8.897 -1.514 1.00 94.69 78 ARG A N 1
ATOM 605 C CA . ARG A 1 78 ? 5.130 -10.270 -1.083 1.00 94.69 78 ARG A CA 1
ATOM 606 C C . ARG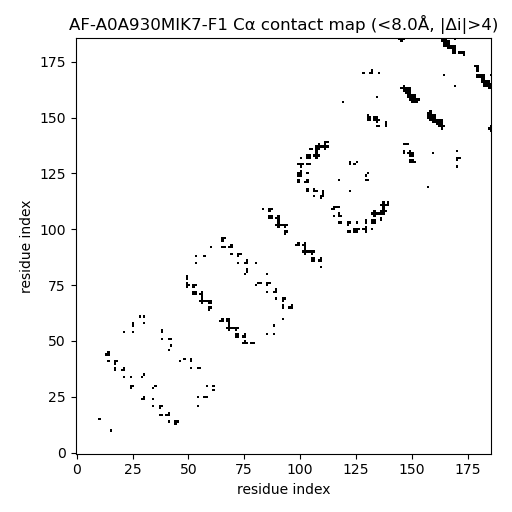 A 1 78 ? 6.635 -10.541 -1.008 1.00 94.69 78 ARG A C 1
ATOM 608 O O . ARG A 1 78 ? 7.062 -11.299 -0.145 1.00 94.69 78 ARG A O 1
ATOM 615 N N . ARG A 1 79 ? 7.437 -9.935 -1.891 1.00 93.00 79 ARG A N 1
ATOM 616 C CA . ARG A 1 79 ? 8.909 -10.060 -1.889 1.00 93.00 79 ARG A CA 1
ATOM 617 C C . ARG A 1 79 ? 9.565 -9.213 -0.794 1.00 93.00 79 ARG A C 1
ATOM 619 O O . ARG A 1 79 ? 10.550 -9.644 -0.188 1.00 93.00 79 ARG A O 1
ATOM 626 N N . ARG A 1 80 ? 9.040 -8.008 -0.552 1.00 92.81 80 ARG A N 1
ATOM 627 C CA . ARG A 1 80 ? 9.523 -7.049 0.453 1.00 92.81 80 ARG A CA 1
ATOM 628 C C . ARG A 1 80 ? 8.344 -6.404 1.200 1.00 92.81 80 ARG A C 1
ATOM 630 O O . ARG A 1 80 ? 7.939 -5.295 0.853 1.00 92.81 80 ARG A O 1
ATOM 637 N N . PRO A 1 81 ? 7.822 -7.064 2.253 1.00 91.75 81 PRO A N 1
ATOM 638 C CA . PRO A 1 81 ? 6.668 -6.562 3.003 1.00 91.75 81 PRO A CA 1
ATOM 639 C C . PRO A 1 81 ? 6.954 -5.293 3.810 1.00 91.75 81 PRO A C 1
ATOM 641 O O . PRO A 1 81 ? 6.023 -4.568 4.143 1.00 91.75 81 PRO A O 1
ATOM 644 N N . VAL A 1 82 ? 8.227 -5.027 4.126 1.00 93.06 82 VAL A N 1
ATOM 645 C CA . VAL A 1 82 ? 8.689 -3.840 4.862 1.00 93.06 82 VAL A CA 1
ATOM 646 C C . VAL A 1 82 ? 9.466 -2.932 3.912 1.00 93.06 82 VAL A C 1
ATOM 648 O O . VAL A 1 82 ? 10.695 -2.916 3.901 1.00 93.06 82 VAL A O 1
ATOM 651 N N . ASN A 1 83 ? 8.737 -2.236 3.039 1.00 93.94 83 ASN A N 1
ATOM 652 C CA . ASN A 1 83 ? 9.294 -1.291 2.076 1.00 93.94 83 ASN A CA 1
ATOM 653 C C . ASN A 1 83 ? 8.340 -0.102 1.907 1.00 93.94 83 ASN A 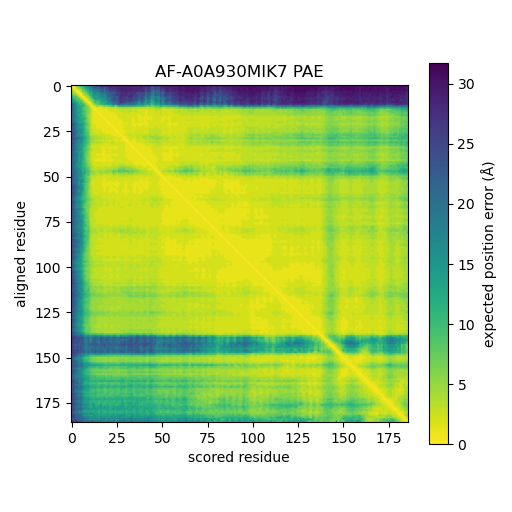C 1
ATOM 655 O O . ASN A 1 83 ? 7.202 -0.264 1.463 1.00 93.94 83 ASN A O 1
ATOM 659 N N . TYR A 1 84 ? 8.834 1.092 2.232 1.00 94.69 84 TYR A N 1
ATOM 660 C CA . TYR A 1 84 ? 8.054 2.326 2.206 1.00 94.69 84 TYR A CA 1
ATOM 661 C C . TYR A 1 84 ? 7.462 2.656 0.830 1.00 94.69 84 TYR A C 1
ATOM 663 O O . TYR A 1 84 ? 6.282 2.985 0.729 1.00 94.69 84 TYR A O 1
ATOM 671 N N . GLU A 1 85 ? 8.249 2.523 -0.241 1.00 94.75 85 GLU A N 1
ATOM 672 C CA . GLU A 1 85 ? 7.788 2.844 -1.598 1.00 94.75 85 GLU A CA 1
ATOM 673 C C . GLU A 1 85 ? 6.690 1.886 -2.062 1.00 94.75 85 GLU A C 1
ATOM 675 O O . GLU A 1 85 ? 5.769 2.291 -2.771 1.00 94.75 85 GLU A O 1
ATOM 680 N N . VAL A 1 86 ? 6.742 0.627 -1.616 1.00 97.12 86 VAL A N 1
ATOM 681 C CA . VAL A 1 86 ? 5.681 -0.350 -1.881 1.00 97.12 86 VAL A CA 1
ATOM 682 C C . VAL A 1 86 ? 4.405 0.007 -1.120 1.00 97.12 86 VAL A C 1
ATOM 684 O O . VAL A 1 86 ? 3.329 -0.029 -1.711 1.00 97.12 86 VAL A O 1
ATOM 687 N N . TRP A 1 87 ? 4.500 0.384 0.160 1.00 97.75 87 TRP A N 1
ATOM 688 C CA . TRP A 1 87 ? 3.333 0.809 0.943 1.00 97.75 87 TRP A CA 1
ATOM 689 C C . TRP A 1 87 ? 2.681 2.059 0.362 1.00 97.75 87 TRP A C 1
ATOM 691 O O . TRP A 1 87 ? 1.467 2.084 0.182 1.00 97.75 87 TRP A O 1
ATOM 701 N N . LYS A 1 88 ? 3.480 3.069 0.010 1.00 97.12 88 LYS A N 1
ATOM 702 C CA . LYS A 1 88 ? 2.997 4.298 -0.625 1.00 97.12 88 LYS A CA 1
ATOM 703 C C . LYS A 1 88 ? 2.261 4.000 -1.933 1.00 97.12 88 LYS A C 1
ATOM 705 O O . LYS A 1 88 ? 1.153 4.487 -2.137 1.00 97.12 88 LYS A O 1
ATOM 710 N N . LEU A 1 89 ? 2.856 3.170 -2.790 1.00 97.81 89 LEU A N 1
ATOM 711 C CA . LEU A 1 89 ? 2.265 2.794 -4.071 1.00 97.81 89 LEU A CA 1
ATOM 712 C C . LEU A 1 89 ? 0.978 1.975 -3.899 1.00 97.81 89 LEU A C 1
ATOM 714 O O . LEU A 1 89 ? -0.013 2.240 -4.574 1.00 97.81 89 LEU A O 1
ATOM 718 N N . LEU A 1 90 ? 0.962 1.002 -2.983 1.00 98.31 90 LEU A N 1
ATOM 719 C CA . LEU A 1 90 ? -0.237 0.212 -2.705 1.00 98.31 90 LEU A CA 1
ATOM 720 C C . LEU A 1 90 ? -1.359 1.045 -2.086 1.00 98.31 90 LEU A C 1
ATOM 722 O O . LEU A 1 90 ? -2.513 0.808 -2.427 1.00 98.31 90 LEU A O 1
ATOM 726 N N . ALA A 1 91 ? -1.048 2.014 -1.220 1.00 98.06 91 ALA A N 1
ATOM 727 C CA . ALA A 1 91 ? -2.050 2.935 -0.688 1.00 98.06 91 ALA A CA 1
ATOM 728 C C . ALA A 1 91 ? -2.767 3.669 -1.831 1.00 98.06 91 ALA A C 1
ATOM 730 O O . ALA A 1 91 ? -3.988 3.582 -1.936 1.00 98.06 91 ALA A O 1
ATOM 731 N N . GLU A 1 92 ? -2.009 4.277 -2.750 1.00 98.00 92 GLU A N 1
ATOM 732 C CA . GLU A 1 92 ? -2.566 4.971 -3.917 1.00 98.00 92 GLU A CA 1
ATOM 733 C C . GLU A 1 92 ? -3.407 4.036 -4.802 1.00 98.00 92 GLU A C 1
ATOM 735 O O . GLU A 1 92 ? -4.538 4.361 -5.170 1.00 98.00 92 GLU A O 1
ATOM 740 N N . ILE A 1 93 ? -2.877 2.854 -5.129 1.00 98.62 93 ILE A N 1
ATOM 741 C CA . ILE A 1 93 ? -3.572 1.878 -5.975 1.00 98.62 93 ILE A CA 1
ATOM 742 C C . ILE A 1 93 ? -4.883 1.425 -5.321 1.00 98.62 93 ILE A C 1
ATOM 744 O O . ILE A 1 93 ? -5.922 1.391 -5.979 1.00 98.62 93 ILE A O 1
ATOM 748 N N . TYR A 1 94 ? -4.863 1.089 -4.031 1.00 98.31 94 TYR A N 1
ATOM 749 C CA . TYR A 1 94 ? -6.054 0.648 -3.310 1.00 98.31 94 TYR A CA 1
ATOM 750 C C . TYR A 1 94 ? -7.094 1.758 -3.160 1.00 98.31 94 TYR A C 1
ATOM 752 O O . TYR A 1 94 ? -8.286 1.465 -3.222 1.00 98.31 94 TYR A O 1
ATOM 760 N N . GLU A 1 95 ? -6.685 3.021 -3.032 1.00 97.62 95 GLU A N 1
ATOM 761 C CA . GLU A 1 95 ? -7.627 4.141 -3.066 1.00 97.62 95 GLU A CA 1
ATOM 762 C C . GLU A 1 95 ? -8.331 4.257 -4.420 1.00 97.62 95 GLU A C 1
ATOM 764 O O . GLU A 1 95 ? -9.558 4.384 -4.446 1.00 97.62 95 GLU A O 1
ATOM 769 N N . ARG A 1 96 ? -7.594 4.134 -5.536 1.00 97.81 96 ARG A N 1
ATOM 770 C CA . ARG A 1 96 ? -8.183 4.135 -6.890 1.00 97.81 96 ARG A CA 1
ATOM 771 C C . ARG A 1 96 ? -9.110 2.944 -7.143 1.00 97.81 96 ARG A C 1
ATOM 773 O O . ARG A 1 96 ? -10.034 3.057 -7.940 1.00 97.81 96 ARG A O 1
ATOM 780 N N . LEU A 1 97 ? -8.873 1.820 -6.468 1.00 98.06 97 LEU A N 1
ATOM 781 C CA . LEU A 1 97 ? -9.706 0.615 -6.535 1.00 98.06 97 LEU A CA 1
ATOM 782 C C . LEU A 1 97 ? -10.873 0.606 -5.531 1.00 98.06 97 LEU A C 1
ATOM 784 O O . LEU A 1 97 ? -11.518 -0.428 -5.383 1.00 98.06 97 LEU A O 1
ATOM 788 N N . ASP A 1 98 ? -11.126 1.710 -4.821 1.00 97.56 98 ASP A N 1
ATOM 789 C CA . ASP A 1 98 ? -12.152 1.809 -3.771 1.00 97.56 98 ASP A CA 1
ATOM 790 C C . ASP A 1 98 ? -12.013 0.726 -2.677 1.00 97.56 98 ASP A C 1
ATOM 792 O O . ASP A 1 98 ? -12.980 0.158 -2.174 1.00 97.56 98 ASP A O 1
ATOM 796 N N . ARG A 1 99 ? -10.766 0.445 -2.275 1.00 97.31 99 ARG A N 1
ATOM 797 C CA . ARG A 1 99 ? -10.397 -0.483 -1.191 1.00 97.31 99 ARG A CA 1
ATOM 798 C C . ARG A 1 99 ? -9.863 0.292 0.026 1.00 97.31 99 ARG A C 1
ATOM 800 O O . ARG A 1 99 ? -8.685 0.159 0.370 1.00 97.31 99 ARG A O 1
ATOM 807 N N . PRO A 1 100 ? -10.691 1.102 0.718 1.00 97.06 100 PRO A N 1
ATOM 808 C CA . PRO A 1 100 ? -10.214 2.049 1.728 1.00 97.06 100 PRO A CA 1
ATOM 809 C C . PRO A 1 100 ? -9.542 1.380 2.932 1.00 97.06 100 PRO A C 1
ATOM 811 O O . PRO A 1 100 ? -8.583 1.916 3.475 1.00 97.06 100 PRO A O 1
ATOM 814 N N . VAL A 1 101 ? -10.002 0.193 3.334 1.00 96.81 101 VAL A N 1
ATOM 815 C CA . VAL A 1 101 ? -9.410 -0.566 4.448 1.00 96.81 101 VAL A CA 1
ATOM 816 C C . VAL A 1 101 ? -7.991 -1.037 4.110 1.00 96.81 101 VAL A C 1
ATOM 818 O O . VAL A 1 101 ? -7.090 -0.940 4.944 1.00 96.81 101 VAL A O 1
ATOM 821 N N . ASP A 1 102 ? -7.773 -1.533 2.891 1.00 96.88 102 ASP A N 1
ATOM 822 C CA . ASP A 1 102 ? -6.456 -2.010 2.462 1.00 96.88 102 ASP A CA 1
ATOM 823 C C . ASP A 1 102 ? -5.491 -0.834 2.264 1.00 96.88 102 ASP A C 1
ATOM 825 O O . ASP A 1 102 ? -4.344 -0.901 2.708 1.00 96.88 102 ASP A O 1
ATOM 829 N N . ALA A 1 103 ? -5.971 0.271 1.683 1.00 97.94 103 ALA A N 1
ATOM 830 C CA . ALA A 1 103 ? -5.204 1.509 1.563 1.00 97.94 103 ALA A CA 1
ATOM 831 C C . ALA A 1 103 ? -4.775 2.043 2.938 1.00 97.94 103 ALA A C 1
ATOM 833 O O . ALA A 1 103 ? -3.593 2.291 3.174 1.00 97.94 103 ALA A O 1
ATOM 834 N N . LEU A 1 104 ? -5.719 2.127 3.882 1.00 97.56 104 LEU A N 1
ATOM 835 C CA . LEU A 1 104 ? -5.452 2.591 5.241 1.00 97.56 104 LEU A CA 1
ATOM 836 C C . LEU A 1 104 ? -4.467 1.681 5.981 1.00 97.56 104 LEU A C 1
ATOM 838 O O . LEU A 1 104 ? -3.652 2.171 6.757 1.00 97.56 104 LEU A O 1
ATOM 842 N N . THR A 1 105 ? -4.499 0.372 5.716 1.00 96.06 105 THR A N 1
ATOM 843 C CA . THR A 1 105 ? -3.517 -0.575 6.265 1.00 96.06 105 THR A CA 1
ATOM 844 C C . THR A 1 105 ? -2.100 -0.217 5.802 1.00 96.06 105 THR A C 1
ATOM 846 O O . THR A 1 105 ? -1.176 -0.191 6.612 1.00 96.06 105 THR A O 1
ATOM 849 N N . MET A 1 106 ? -1.920 0.119 4.519 1.00 97.19 106 MET A N 1
ATOM 850 C CA . MET A 1 106 ? -0.618 0.554 3.998 1.00 97.19 106 MET A CA 1
ATOM 851 C C . MET A 1 106 ? -0.176 1.893 4.603 1.00 97.19 106 MET A C 1
ATOM 853 O O . MET A 1 106 ? 0.987 2.031 4.982 1.00 97.19 106 MET A O 1
ATOM 857 N N . CYS A 1 107 ? -1.095 2.853 4.768 1.00 96.69 107 CYS A N 1
ATOM 858 C CA . CYS A 1 107 ? -0.814 4.104 5.483 1.00 96.69 107 CYS A CA 1
ATOM 859 C C . CYS A 1 107 ? -0.407 3.853 6.942 1.00 96.69 107 CYS A C 1
ATOM 861 O O . CYS A 1 107 ? 0.513 4.498 7.436 1.00 96.69 107 CYS A O 1
ATOM 863 N N . GLY A 1 108 ? -1.058 2.901 7.615 1.00 95.19 108 GLY A N 1
ATOM 864 C CA . GLY A 1 108 ? -0.734 2.497 8.981 1.00 95.19 108 GLY A CA 1
ATOM 865 C C . GLY A 1 108 ? 0.688 1.963 9.117 1.00 95.19 108 GLY A C 1
ATOM 866 O O . GLY A 1 108 ? 1.406 2.411 10.004 1.00 95.19 108 GLY A O 1
ATOM 867 N N . ASN A 1 109 ? 1.124 1.095 8.197 1.00 93.88 109 ASN A N 1
ATOM 868 C CA . ASN A 1 109 ? 2.501 0.583 8.178 1.00 93.88 109 ASN A CA 1
ATOM 869 C C . ASN A 1 109 ? 3.521 1.726 8.042 1.00 93.88 109 ASN A C 1
ATOM 871 O O . ASN A 1 109 ? 4.511 1.788 8.773 1.00 93.88 109 ASN A O 1
ATOM 875 N N . SER A 1 110 ? 3.254 2.664 7.127 1.00 94.44 110 SER A N 1
ATOM 876 C CA . SER A 1 110 ? 4.090 3.849 6.930 1.00 94.44 110 SER A CA 1
ATOM 877 C C . SER A 1 110 ? 4.120 4.748 8.168 1.00 94.44 110 SER A C 1
ATOM 879 O O . SER A 1 110 ? 5.190 5.205 8.563 1.00 94.44 110 SER A O 1
ATOM 881 N N . TYR A 1 111 ? 2.979 4.960 8.827 1.00 93.62 111 TYR A N 1
ATOM 882 C CA . TYR A 1 111 ? 2.902 5.721 10.074 1.00 93.62 111 TYR A CA 1
ATOM 883 C C . TYR A 1 111 ? 3.685 5.049 11.204 1.00 93.62 111 TYR A C 1
ATOM 885 O O . TYR A 1 111 ? 4.477 5.713 11.864 1.00 93.62 111 TYR A O 1
ATOM 893 N N . GLY A 1 112 ? 3.516 3.739 11.397 1.00 90.25 112 GLY A N 1
ATOM 894 C CA . GLY A 1 112 ? 4.167 3.003 12.481 1.00 90.25 112 GLY A CA 1
ATOM 895 C C . GLY A 1 112 ? 5.694 2.997 12.394 1.00 90.25 112 GLY A C 1
ATOM 896 O O . GLY A 1 112 ? 6.363 3.003 13.422 1.00 90.25 112 GLY A O 1
ATOM 897 N N . LEU A 1 113 ? 6.261 3.003 11.182 1.00 90.50 113 LEU A N 1
ATOM 898 C CA . LEU A 1 113 ? 7.716 2.969 10.996 1.00 90.50 113 LEU A CA 1
ATOM 899 C C . LEU A 1 113 ? 8.341 4.349 10.737 1.00 90.50 113 LEU A C 1
ATOM 901 O O . LEU A 1 113 ? 9.473 4.592 11.150 1.00 90.50 113 LEU A O 1
ATOM 905 N N . TYR A 1 114 ? 7.627 5.244 10.052 1.00 91.31 114 TYR A N 1
ATOM 906 C CA . TYR A 1 114 ? 8.167 6.522 9.570 1.00 91.31 114 TYR A CA 1
ATOM 907 C C . TYR A 1 114 ? 7.430 7.755 10.106 1.00 91.31 114 TYR A C 1
ATOM 909 O O . TYR A 1 114 ? 7.823 8.876 9.790 1.00 91.31 114 TYR A O 1
ATOM 917 N N . GLY A 1 115 ? 6.357 7.589 10.883 1.00 91.56 115 GLY A N 1
ATOM 918 C CA . GLY A 1 115 ? 5.573 8.703 11.424 1.00 91.56 115 GLY A CA 1
ATOM 919 C C . GLY A 1 115 ? 4.814 9.511 10.367 1.00 91.56 115 GLY A C 1
ATOM 920 O O . GLY A 1 115 ? 4.457 10.662 10.613 1.00 91.56 115 GLY A O 1
ATOM 921 N N . THR A 1 116 ? 4.578 8.952 9.175 1.00 93.56 116 THR A N 1
ATOM 922 C CA . THR A 1 116 ? 3.869 9.661 8.099 1.00 93.56 116 THR A CA 1
ATOM 923 C C . THR A 1 116 ? 2.410 9.940 8.469 1.00 93.56 116 THR A C 1
ATOM 925 O O . THR A 1 116 ? 1.757 9.027 8.972 1.00 93.56 116 THR A O 1
ATOM 928 N N . PRO A 1 117 ? 1.850 11.126 8.166 1.00 94.06 117 PRO A N 1
ATOM 929 C CA . PRO A 1 117 ? 0.466 11.455 8.506 1.00 94.06 117 PRO A CA 1
ATOM 930 C C . PRO A 1 117 ? -0.557 10.448 7.959 1.00 94.06 117 PRO A C 1
ATOM 932 O O . PRO A 1 117 ? -0.487 10.052 6.795 1.00 94.06 117 PRO A O 1
ATOM 935 N N . ILE A 1 118 ? -1.542 10.080 8.783 1.00 96.25 118 ILE A N 1
ATOM 936 C CA . ILE A 1 118 ? -2.680 9.260 8.352 1.00 96.25 118 ILE A CA 1
ATOM 937 C C . ILE A 1 118 ? -3.714 10.147 7.638 1.00 96.25 118 ILE A C 1
ATOM 939 O O . ILE A 1 118 ? -4.165 11.135 8.225 1.00 96.25 118 ILE A O 1
ATOM 943 N N . PRO A 1 119 ? -4.155 9.807 6.412 1.00 96.12 119 PRO A N 1
ATOM 944 C CA . PRO A 1 119 ? -5.204 10.566 5.738 1.00 96.12 119 PRO A CA 1
ATOM 945 C C . PRO A 1 119 ? -6.558 10.386 6.4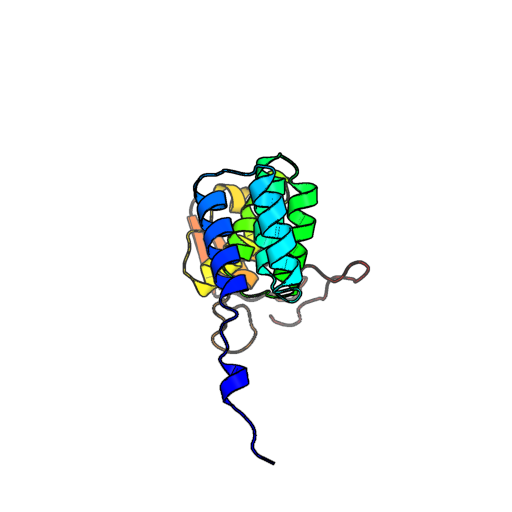46 1.00 96.12 119 PRO A C 1
ATOM 947 O O . PRO A 1 119 ? -7.190 9.331 6.357 1.00 96.12 119 PRO A O 1
ATOM 950 N N . LEU A 1 120 ? -7.038 11.426 7.138 1.00 96.44 120 LEU A N 1
ATOM 951 C CA . LEU A 1 120 ? -8.295 11.375 7.901 1.00 96.44 120 LEU A CA 1
ATOM 952 C C . LEU A 1 120 ? -9.529 11.007 7.050 1.00 96.44 120 LEU A C 1
ATOM 954 O O . LEU A 1 120 ? -10.318 10.173 7.502 1.00 96.44 120 LEU A O 1
ATOM 958 N N . PRO A 1 121 ? -9.708 11.527 5.814 1.00 96.19 121 PRO A N 1
ATOM 959 C CA . PRO A 1 121 ? -10.827 11.111 4.964 1.00 96.19 121 PRO A CA 1
ATOM 960 C C . PRO A 1 121 ? -10.801 9.613 4.635 1.00 96.19 121 PRO A C 1
ATOM 962 O O . PRO A 1 121 ? -11.846 8.961 4.597 1.00 96.19 121 PRO A O 1
ATOM 965 N N . LEU A 1 122 ? -9.606 9.042 4.448 1.00 96.56 122 LEU A N 1
ATOM 966 C CA . LEU A 1 122 ? -9.435 7.611 4.213 1.00 96.56 122 LEU A CA 1
ATOM 967 C C . LEU A 1 122 ? -9.756 6.802 5.474 1.00 96.56 122 LEU A C 1
ATOM 969 O O . LEU A 1 122 ? -10.480 5.810 5.399 1.00 96.56 122 LEU A O 1
ATOM 973 N N . ALA A 1 123 ? -9.290 7.261 6.639 1.00 96.50 123 ALA A N 1
ATOM 974 C CA . ALA A 1 123 ? -9.614 6.648 7.924 1.00 96.50 123 ALA A CA 1
ATOM 975 C C . ALA A 1 123 ? -11.131 6.631 8.190 1.00 96.50 123 ALA A C 1
ATOM 977 O O . ALA A 1 123 ? -11.663 5.629 8.668 1.00 96.50 123 ALA A O 1
ATOM 978 N N . ARG A 1 124 ? -11.854 7.697 7.813 1.00 95.81 124 ARG A N 1
ATOM 979 C CA . ARG A 1 124 ? -13.325 7.756 7.899 1.00 95.81 124 ARG A CA 1
ATOM 980 C C . ARG A 1 124 ? -13.977 6.716 6.992 1.00 95.81 124 ARG A C 1
ATOM 982 O O . ARG A 1 124 ? -14.828 5.961 7.456 1.00 95.81 124 ARG A O 1
ATOM 989 N N . ARG A 1 125 ? -13.548 6.635 5.727 1.00 96.69 125 ARG A N 1
ATOM 990 C CA . ARG A 1 125 ? -14.046 5.640 4.757 1.00 96.69 125 ARG A CA 1
ATOM 991 C C . ARG A 1 125 ? -13.763 4.199 5.183 1.00 96.69 125 ARG A C 1
ATOM 993 O O . ARG A 1 125 ? -14.556 3.315 4.878 1.00 96.69 125 ARG A O 1
ATOM 1000 N N . GLY A 1 126 ? -12.660 3.956 5.891 1.00 94.44 126 GLY A N 1
ATOM 1001 C CA . GLY A 1 126 ? -12.306 2.634 6.415 1.00 94.44 126 GLY A CA 1
ATOM 1002 C C . GLY A 1 126 ? -13.234 2.129 7.528 1.00 94.44 126 GLY A C 1
ATOM 1003 O O . GLY A 1 126 ? -13.307 0.920 7.756 1.00 94.44 126 GLY A O 1
ATOM 1004 N N . GLY A 1 127 ? -13.956 3.024 8.211 1.00 95.31 127 GLY A N 1
ATOM 1005 C CA . GLY A 1 127 ? -14.876 2.674 9.293 1.00 95.31 127 GLY A CA 1
ATOM 1006 C C . GLY A 1 127 ? -14.207 1.876 10.420 1.00 95.31 127 GLY A C 1
ATOM 1007 O O . GLY A 1 127 ? -13.003 1.978 10.656 1.00 95.31 127 GLY A O 1
ATOM 1008 N N . ARG A 1 128 ? -14.993 1.050 11.122 1.00 93.75 128 ARG A N 1
ATOM 1009 C CA . ARG A 1 128 ? -14.496 0.256 12.260 1.00 93.75 128 ARG A CA 1
ATOM 1010 C C . ARG A 1 128 ? -13.403 -0.738 11.856 1.00 93.75 128 ARG A C 1
ATOM 1012 O O . ARG A 1 128 ? -12.383 -0.799 12.526 1.00 93.75 128 ARG A O 1
ATOM 1019 N N . GLU A 1 129 ? -13.597 -1.490 10.771 1.00 93.25 129 GLU A N 1
ATOM 1020 C CA . GLU A 1 129 ? -12.588 -2.449 10.288 1.00 93.25 129 GLU A CA 1
ATOM 1021 C C . GLU A 1 129 ? -11.282 -1.728 9.932 1.00 93.25 129 GLU A C 1
ATOM 1023 O O . GLU A 1 129 ? -10.210 -2.185 10.318 1.00 93.25 129 GLU A O 1
ATOM 1028 N N . GLY A 1 130 ? -11.361 -0.582 9.249 1.00 95.19 130 GLY A N 1
ATOM 1029 C CA . GLY A 1 130 ? -10.196 0.233 8.920 1.00 95.19 130 GLY A CA 1
ATOM 1030 C C . GLY A 1 130 ? -9.424 0.674 10.161 1.00 95.19 130 GLY A C 1
ATOM 1031 O O . GLY A 1 130 ? -8.210 0.499 10.203 1.00 95.19 130 GLY A O 1
ATOM 1032 N N . LEU A 1 131 ? -10.112 1.170 11.193 1.00 95.19 131 LEU A N 1
ATOM 1033 C CA . LEU A 1 131 ? -9.479 1.529 12.467 1.00 95.19 131 LEU A CA 1
ATOM 1034 C C . LEU A 1 131 ? -8.839 0.323 13.160 1.00 95.19 131 LEU A C 1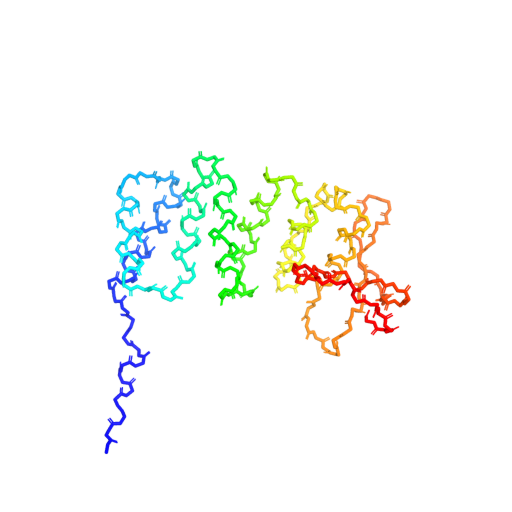
ATOM 1036 O O . LEU A 1 131 ? -7.716 0.420 13.656 1.00 95.19 131 LEU A O 1
ATOM 1040 N N . SER A 1 132 ? -9.506 -0.832 13.162 1.00 93.38 132 SER A N 1
ATOM 1041 C CA . SER A 1 132 ? -8.942 -2.057 13.727 1.00 93.38 132 SER A CA 1
ATOM 1042 C C . SER A 1 132 ? -7.662 -2.478 12.996 1.00 93.38 132 SER A C 1
ATOM 1044 O O . SER A 1 132 ? -6.668 -2.785 13.649 1.00 93.38 132 SER A O 1
ATOM 1046 N N . ARG A 1 133 ? -7.632 -2.422 11.657 1.00 93.50 133 ARG A N 1
ATOM 1047 C CA . ARG A 1 133 ? -6.415 -2.722 10.884 1.00 93.50 133 ARG A CA 1
ATOM 1048 C C . ARG A 1 133 ? -5.324 -1.679 11.074 1.00 93.50 133 ARG A C 1
ATOM 1050 O O . ARG A 1 133 ? -4.156 -2.037 11.187 1.00 93.50 133 ARG A O 1
ATOM 1057 N N . LEU A 1 134 ? -5.699 -0.403 11.147 1.00 94.56 134 LEU A N 1
ATOM 1058 C CA . LEU A 1 134 ? -4.779 0.696 11.419 1.00 94.56 134 LEU A CA 1
ATOM 1059 C C . LEU A 1 134 ? -4.099 0.528 12.780 1.00 94.56 134 LEU A C 1
ATOM 1061 O O . LEU A 1 134 ? -2.899 0.739 12.879 1.00 94.56 134 LEU A O 1
ATOM 1065 N N . SER A 1 135 ? -4.842 0.098 13.801 1.00 92.38 135 SER A N 1
ATOM 1066 C CA . SER A 1 135 ? -4.311 -0.176 15.146 1.00 92.38 135 SER A CA 1
ATOM 1067 C C . SER A 1 135 ? -3.163 -1.188 15.110 1.00 92.38 135 SER A C 1
ATOM 1069 O O . SER A 1 135 ? -2.145 -1.007 15.772 1.00 92.38 135 SER A O 1
ATOM 1071 N N . VAL A 1 136 ? -3.304 -2.230 14.286 1.00 90.50 136 VAL A N 1
ATOM 1072 C CA . VAL A 1 136 ? -2.273 -3.260 14.109 1.00 90.50 136 VAL A CA 1
ATOM 1073 C C . VAL A 1 136 ? -1.126 -2.767 13.232 1.00 90.50 136 VAL A C 1
ATOM 1075 O O . VAL A 1 136 ? 0.036 -2.950 13.579 1.00 90.50 136 VAL A O 1
ATOM 1078 N N . ALA A 1 137 ? -1.437 -2.122 12.109 1.00 91.69 137 ALA A N 1
ATOM 1079 C CA . ALA A 1 137 ? -0.447 -1.650 11.144 1.00 91.69 137 ALA A CA 1
ATOM 1080 C C . ALA A 1 137 ? 0.449 -0.529 11.703 1.00 91.69 137 ALA A C 1
ATOM 1082 O O . ALA A 1 137 ? 1.636 -0.473 11.400 1.00 91.69 137 ALA A O 1
ATOM 1083 N N . ALA A 1 138 ? -0.102 0.338 12.555 1.00 89.69 138 ALA A N 1
ATOM 1084 C CA . ALA A 1 138 ? 0.615 1.428 13.216 1.00 89.69 138 ALA A CA 1
ATOM 1085 C C . ALA A 1 138 ? 1.557 0.958 14.340 1.00 89.69 138 ALA A C 1
ATOM 1087 O O . ALA A 1 138 ? 2.220 1.782 14.978 1.00 89.69 138 ALA A O 1
ATOM 1088 N N . TRP A 1 139 ? 1.606 -0.344 14.637 1.00 78.94 139 TRP A N 1
ATOM 1089 C CA . TRP A 1 139 ? 2.436 -0.867 15.711 1.00 78.94 139 TRP A CA 1
ATOM 1090 C C . TRP A 1 139 ? 3.929 -0.695 15.405 1.00 78.94 139 TRP A C 1
ATOM 1092 O O . TRP A 1 139 ? 4.435 -1.160 14.389 1.00 78.94 139 TRP A O 1
ATOM 1102 N N . HIS A 1 140 ? 4.653 -0.068 16.334 1.00 66.31 140 HIS A N 1
ATOM 1103 C CA . HIS A 1 140 ? 6.069 0.289 16.175 1.00 66.31 140 HIS A CA 1
ATOM 1104 C C . HIS A 1 140 ? 7.033 -0.885 16.463 1.00 66.31 140 HIS A C 1
ATOM 1106 O O . HIS A 1 140 ? 8.246 -0.699 16.523 1.00 66.31 140 HIS A O 1
ATOM 1112 N N . GLY A 1 141 ? 6.522 -2.105 16.670 1.00 62.16 141 GLY A N 1
ATOM 1113 C CA . GLY A 1 141 ? 7.344 -3.309 16.854 1.00 62.16 141 GLY A CA 1
ATOM 1114 C C . GLY A 1 141 ? 8.124 -3.384 18.175 1.00 62.16 141 GLY A C 1
ATOM 1115 O O . GLY A 1 141 ? 8.921 -4.303 18.351 1.00 62.16 141 GLY A O 1
ATOM 1116 N N . THR A 1 142 ? 7.920 -2.457 19.116 1.00 59.72 142 THR A N 1
ATOM 1117 C CA . THR A 1 142 ? 8.661 -2.423 20.387 1.00 59.72 142 THR A CA 1
ATOM 1118 C C . THR A 1 142 ? 7.917 -3.161 21.499 1.00 59.72 142 THR A C 1
ATOM 1120 O O . THR A 1 142 ? 6.986 -2.620 22.091 1.00 59.72 142 THR A O 1
ATOM 1123 N N . GLY A 1 143 ? 8.356 -4.381 21.820 1.00 62.34 143 GLY A N 1
ATOM 1124 C CA . GLY A 1 143 ? 7.862 -5.172 22.954 1.00 62.34 143 GLY A CA 1
ATOM 1125 C C . GLY A 1 143 ? 7.215 -6.497 22.545 1.00 62.34 143 GLY A C 1
ATOM 1126 O O . GLY A 1 143 ? 7.501 -7.038 21.479 1.00 62.34 143 GLY A O 1
ATOM 1127 N N . ALA A 1 144 ? 6.366 -7.042 23.420 1.00 58.69 144 ALA A N 1
ATOM 1128 C CA . ALA A 1 144 ? 5.568 -8.228 23.112 1.00 58.69 144 ALA A CA 1
ATOM 1129 C C . ALA A 1 144 ? 4.681 -7.977 21.873 1.00 58.69 144 ALA A C 1
ATOM 1131 O O . ALA A 1 144 ? 4.299 -6.827 21.644 1.00 58.69 144 ALA A O 1
ATOM 1132 N N . PRO A 1 145 ? 4.333 -9.016 21.086 1.00 60.59 145 PRO A N 1
ATOM 1133 C CA . PRO A 1 145 ? 3.488 -8.896 19.898 1.00 60.59 145 PRO A CA 1
ATOM 1134 C C . PRO A 1 145 ? 2.022 -8.695 20.303 1.00 60.59 145 PRO A C 1
ATOM 1136 O O . PRO A 1 145 ? 1.167 -9.530 20.026 1.00 60.59 145 PRO A O 1
ATOM 1139 N N . MET A 1 146 ? 1.767 -7.600 21.008 1.00 66.62 146 MET A N 1
ATOM 1140 C CA . MET A 1 146 ? 0.463 -7.140 21.440 1.00 66.62 146 MET A CA 1
ATOM 1141 C C . MET A 1 146 ? 0.231 -5.759 20.839 1.00 66.62 146 MET A C 1
ATOM 1143 O O . MET A 1 146 ? 1.144 -4.931 20.785 1.00 66.62 146 MET A O 1
ATOM 1147 N N . THR A 1 147 ? -0.990 -5.494 20.404 1.00 67.25 147 THR A N 1
ATOM 1148 C CA . THR A 1 147 ? -1.442 -4.135 20.152 1.00 67.25 147 THR A CA 1
ATOM 1149 C C . THR A 1 147 ? -1.517 -3.446 21.503 1.00 67.25 147 THR A C 1
ATOM 1151 O O . THR A 1 147 ? -2.223 -3.873 22.409 1.00 67.25 147 THR A O 1
ATOM 1154 N N . GLN A 1 148 ? -0.712 -2.404 21.679 1.00 71.75 148 GLN A N 1
ATOM 1155 C CA . GLN A 1 148 ? -0.842 -1.541 22.853 1.00 71.75 148 GLN A CA 1
ATOM 1156 C C . GLN A 1 148 ? -1.640 -0.287 22.520 1.00 71.75 148 GLN A C 1
ATOM 1158 O O . GLN A 1 148 ? -1.795 0.574 23.374 1.00 71.75 148 GLN A O 1
ATOM 1163 N N . ARG A 1 149 ? -2.057 -0.102 21.265 1.00 83.62 149 ARG A N 1
ATOM 1164 C CA . ARG A 1 149 ? -2.691 1.134 20.817 1.00 83.62 149 ARG A CA 1
ATOM 1165 C C . ARG A 1 149 ? -3.806 0.849 19.828 1.00 83.62 149 ARG A C 1
ATOM 1167 O O . ARG A 1 149 ? -3.551 0.287 18.765 1.00 83.62 149 ARG A O 1
ATOM 1174 N N . ARG A 1 150 ? -5.016 1.304 20.150 1.00 89.88 150 ARG A N 1
ATOM 1175 C CA . ARG A 1 150 ? -6.172 1.273 19.254 1.00 89.88 150 ARG A CA 1
ATOM 1176 C C . ARG A 1 150 ? -6.410 2.644 18.641 1.00 89.88 150 ARG A C 1
ATOM 1178 O O . ARG A 1 150 ? -6.474 3.641 19.355 1.00 89.88 150 ARG A O 1
ATOM 1185 N N . ALA A 1 151 ? -6.570 2.669 17.323 1.00 94.00 151 ALA A N 1
ATOM 1186 C CA . ALA A 1 151 ? -7.010 3.843 16.591 1.00 94.00 151 ALA A CA 1
ATOM 1187 C C . ALA A 1 151 ? -8.498 4.096 16.865 1.00 94.00 151 ALA A C 1
ATOM 1189 O O . ALA A 1 151 ? -9.341 3.226 16.625 1.00 94.00 151 ALA A O 1
ATOM 1190 N N . VAL A 1 152 ? -8.821 5.285 17.357 1.00 94.62 152 VAL A N 1
ATOM 1191 C CA . VAL A 1 152 ? -10.178 5.710 17.704 1.00 94.62 152 VAL A CA 1
ATOM 1192 C C . VAL A 1 152 ? -10.425 7.126 17.210 1.00 94.62 152 VAL A C 1
ATOM 1194 O O . VAL A 1 152 ? -9.500 7.917 17.045 1.00 94.62 152 VAL A O 1
ATOM 1197 N N . TRP A 1 153 ? -11.690 7.445 16.965 1.00 95.94 153 TRP A N 1
ATOM 1198 C CA . TRP A 1 153 ? -12.094 8.816 16.690 1.00 95.94 153 TRP A CA 1
ATOM 1199 C C . TRP A 1 153 ? -12.455 9.521 17.993 1.00 95.94 153 TRP A C 1
ATOM 1201 O O . TRP A 1 153 ? -13.332 9.039 18.710 1.00 95.94 153 TRP A O 1
ATOM 1211 N N . ASP A 1 154 ? -11.834 10.670 18.242 1.00 92.12 154 ASP A N 1
ATOM 1212 C CA . ASP A 1 154 ? -12.257 11.648 19.242 1.00 92.12 154 ASP A CA 1
ATOM 1213 C C . ASP A 1 154 ? -12.760 12.910 18.527 1.00 92.12 154 ASP A C 1
ATOM 1215 O O . ASP A 1 154 ? -11.990 13.759 18.069 1.00 92.12 154 ASP A O 1
ATOM 1219 N N . GLY A 1 155 ? -14.079 12.981 18.326 1.00 89.88 155 GLY A N 1
ATOM 1220 C CA . GLY A 1 155 ? -14.692 13.990 17.464 1.00 89.88 155 GLY A CA 1
ATOM 1221 C C . GLY A 1 155 ? -14.123 13.921 16.043 1.00 89.88 155 GLY A C 1
ATOM 1222 O O . GLY A 1 155 ? -14.302 12.917 15.343 1.00 89.88 155 GLY A O 1
ATOM 1223 N N . ASP A 1 156 ? -13.430 14.984 15.630 1.00 89.88 156 ASP A N 1
ATOM 1224 C CA . ASP A 1 156 ? -12.756 15.107 14.329 1.00 89.88 156 ASP A CA 1
ATOM 1225 C C . ASP A 1 156 ? -11.287 14.656 14.330 1.00 89.88 156 ASP A C 1
ATOM 1227 O O . ASP A 1 156 ? -10.664 14.568 13.268 1.00 89.88 156 ASP A O 1
ATOM 1231 N N . SER A 1 157 ? -10.756 14.310 15.502 1.00 92.12 157 SER A N 1
ATOM 1232 C CA . SER A 1 157 ? -9.371 13.893 15.722 1.00 92.12 157 SER A CA 1
ATOM 1233 C C . SER A 1 157 ? -9.247 12.372 15.665 1.00 92.12 157 SER A C 1
ATOM 1235 O O . SER A 1 157 ? -10.104 11.649 16.174 1.00 92.12 157 SER A O 1
ATOM 1237 N N . LEU A 1 158 ? -8.168 11.876 15.058 1.00 95.00 158 LEU A N 1
ATOM 1238 C CA . LEU A 1 158 ? -7.815 10.458 15.089 1.00 95.00 158 LEU A CA 1
ATOM 1239 C C . LEU A 1 158 ? -6.732 10.232 16.143 1.00 95.00 158 LEU A C 1
ATOM 1241 O O . LEU A 1 158 ? -5.603 10.687 15.958 1.00 95.00 158 LEU A O 1
ATOM 1245 N N . ASP A 1 159 ? -7.067 9.479 17.186 1.00 93.12 159 ASP A N 1
ATOM 1246 C CA . ASP A 1 159 ? -6.189 9.215 18.322 1.00 93.12 159 ASP A CA 1
ATOM 1247 C C . ASP A 1 159 ? -5.823 7.737 18.450 1.00 93.12 159 ASP A C 1
ATOM 1249 O O . ASP A 1 159 ? -6.516 6.846 17.955 1.00 93.12 159 ASP A O 1
ATOM 1253 N N . PHE A 1 160 ? -4.719 7.479 19.152 1.00 91.56 160 PHE A N 1
ATOM 1254 C CA . PHE A 1 160 ? -4.252 6.141 19.503 1.00 91.56 160 PHE A CA 1
ATOM 1255 C C . PHE A 1 160 ? -4.269 5.968 21.022 1.00 91.56 160 PHE A C 1
ATOM 1257 O O . PHE A 1 160 ? -3.392 6.478 21.721 1.00 91.56 160 PHE A O 1
ATOM 1264 N N . VAL A 1 161 ? -5.255 5.231 21.531 1.00 90.56 161 VAL A N 1
ATOM 1265 C CA . VAL A 1 161 ? -5.451 5.009 22.972 1.00 90.56 161 VAL A CA 1
ATOM 1266 C C . VAL A 1 161 ? -4.893 3.662 23.408 1.00 90.56 161 VAL A C 1
ATOM 1268 O O . VAL A 1 161 ? -4.881 2.719 22.620 1.00 90.56 161 VAL A O 1
ATOM 1271 N N . LEU A 1 162 ? -4.437 3.564 24.660 1.00 87.69 162 LEU A N 1
ATOM 1272 C CA . LEU A 1 162 ? -3.977 2.301 25.238 1.00 87.69 162 LEU A CA 1
ATOM 1273 C C . LEU A 1 162 ? -5.152 1.321 25.342 1.00 87.69 162 LEU A C 1
ATOM 1275 O O . LEU A 1 162 ? -6.055 1.536 26.146 1.00 87.69 162 LEU A O 1
ATOM 1279 N N . ASP A 1 163 ? -5.132 0.269 24.530 1.00 87.44 163 ASP A N 1
ATOM 1280 C CA . ASP A 1 163 ? -6.170 -0.762 24.477 1.00 87.44 163 ASP A CA 1
ATOM 1281 C C . ASP A 1 163 ? -5.638 -2.016 23.759 1.00 87.44 163 ASP A C 1
ATOM 1283 O O . ASP A 1 163 ? -4.618 -1.939 23.069 1.00 87.44 163 ASP A O 1
ATOM 1287 N N . ALA A 1 164 ? -6.337 -3.143 23.915 1.00 83.62 164 ALA A N 1
ATOM 1288 C CA . ALA A 1 164 ? -6.042 -4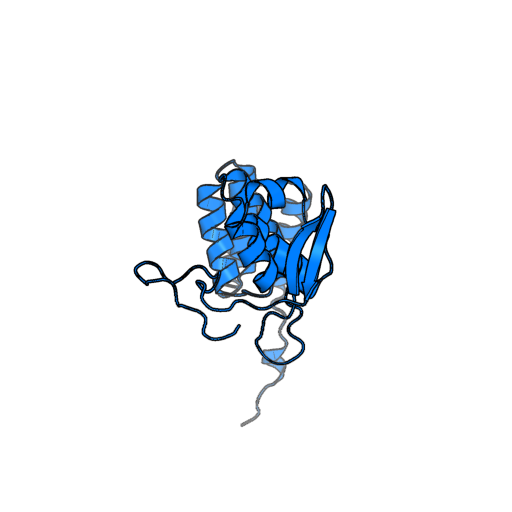.429 23.286 1.00 83.62 164 ALA A CA 1
ATOM 1289 C C . ALA A 1 164 ? -7.292 -5.022 22.614 1.00 83.62 164 ALA A C 1
ATOM 1291 O O . ALA A 1 164 ? -8.428 -4.679 22.947 1.00 83.62 164 ALA A O 1
ATOM 1292 N N . PHE A 1 165 ? -7.102 -5.944 21.675 1.00 85.56 165 PHE A N 1
ATOM 1293 C CA . PHE A 1 165 ? -8.167 -6.764 21.105 1.00 85.56 165 PHE A CA 1
ATOM 1294 C C . PHE A 1 165 ? -8.438 -7.946 22.041 1.00 85.56 165 PHE A C 1
ATOM 1296 O O . PHE A 1 165 ? -7.536 -8.719 22.364 1.00 85.56 165 PHE A O 1
ATOM 1303 N N . VAL A 1 166 ? -9.685 -8.100 22.490 1.00 86.94 166 VAL A N 1
ATOM 1304 C CA . VAL A 1 166 ? -10.110 -9.196 23.377 1.00 86.94 166 VAL A CA 1
ATOM 1305 C C . VAL A 1 166 ? -11.527 -9.608 23.016 1.00 86.94 166 VAL A C 1
ATOM 1307 O O . VAL A 1 166 ? -12.421 -8.767 22.948 1.00 86.94 166 VAL A O 1
ATOM 1310 N N . GLY A 1 167 ? -11.750 -10.907 22.793 1.00 85.38 167 GLY A N 1
ATOM 1311 C CA . GLY A 1 167 ? -13.087 -11.402 22.455 1.00 85.38 167 GLY A CA 1
ATOM 1312 C C . GLY A 1 167 ? -13.616 -10.808 21.147 1.00 85.38 167 GLY A C 1
ATOM 1313 O O . GLY A 1 167 ? -14.814 -10.583 21.003 1.00 85.38 167 GLY A O 1
ATOM 1314 N N . GLU A 1 168 ? -12.720 -10.532 20.201 1.00 89.06 168 GLU A N 1
ATOM 1315 C CA . GLU A 1 168 ? -13.041 -10.075 18.853 1.00 89.06 168 GLU A CA 1
ATOM 1316 C C . GLU A 1 168 ? -12.119 -10.745 17.823 1.00 89.06 168 GLU A C 1
ATOM 1318 O O . GLU A 1 168 ? -11.175 -11.462 18.169 1.00 89.06 168 GLU A O 1
ATOM 1323 N N . HIS A 1 169 ? -12.413 -10.563 16.535 1.00 88.50 169 HIS A N 1
ATOM 1324 C CA . HIS A 1 169 ? -11.583 -11.114 15.469 1.00 88.50 169 HIS A CA 1
ATOM 1325 C C . HIS A 1 169 ? -10.273 -10.347 15.317 1.00 88.50 169 HIS A C 1
ATOM 1327 O O . HIS A 1 169 ? -10.267 -9.118 15.321 1.00 88.50 169 HIS A O 1
ATOM 1333 N N . LEU A 1 170 ? -9.184 -11.082 15.073 1.00 86.94 170 LEU A N 1
ATOM 1334 C CA . LEU A 1 170 ? -7.894 -10.488 14.744 1.00 86.94 170 LEU A CA 1
ATOM 1335 C C . LEU A 1 170 ? -8.060 -9.676 13.450 1.00 86.94 170 LEU A C 1
ATOM 1337 O O . LEU A 1 170 ? -8.451 -10.262 12.432 1.00 86.94 170 LEU A O 1
ATOM 1341 N N . PRO A 1 171 ? -7.790 -8.358 13.452 1.00 86.81 171 PRO A N 1
ATOM 1342 C CA . PRO A 1 171 ? -8.076 -7.489 12.313 1.00 86.81 171 PRO A CA 1
ATOM 1343 C C . PRO A 1 171 ? -6.950 -7.564 11.275 1.00 86.81 171 PRO A C 1
ATOM 1345 O O . PRO A 1 171 ? -6.341 -6.570 10.887 1.00 86.81 171 PRO A O 1
ATOM 1348 N N . LEU A 1 172 ? -6.670 -8.785 10.826 1.00 86.50 172 LEU A N 1
ATOM 1349 C CA . LEU A 1 172 ? -5.782 -9.103 9.721 1.00 86.50 172 LEU A CA 1
ATOM 1350 C C . LEU A 1 172 ? -6.587 -9.776 8.614 1.00 86.50 172 LEU A C 1
ATOM 1352 O O . LEU A 1 172 ? -7.574 -10.471 8.869 1.00 86.50 172 LEU A O 1
ATOM 1356 N N . THR A 1 173 ? -6.143 -9.605 7.373 1.00 84.12 173 THR A N 1
ATOM 1357 C CA . THR A 1 173 ? -6.704 -10.346 6.242 1.00 84.12 173 THR A CA 1
ATOM 1358 C C . THR A 1 173 ? -6.211 -11.792 6.306 1.00 84.12 173 THR A C 1
ATOM 1360 O O . THR A 1 173 ? -5.007 -12.017 6.154 1.00 84.12 173 THR A O 1
ATOM 1363 N N . PRO A 1 174 ? -7.090 -12.787 6.528 1.00 84.81 174 PRO A N 1
ATOM 1364 C CA . PRO A 1 174 ? -6.676 -14.181 6.483 1.00 84.81 174 PRO A CA 1
ATOM 1365 C C . PRO A 1 174 ? -6.333 -14.592 5.03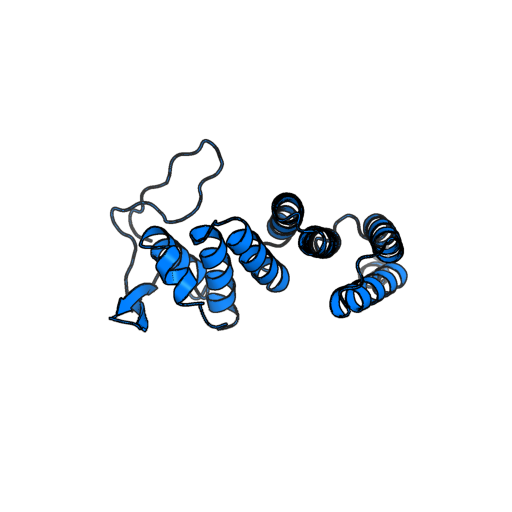8 1.00 84.81 174 PRO A C 1
ATOM 1367 O O . PRO A 1 174 ? -6.801 -13.957 4.085 1.00 84.81 174 PRO A O 1
ATOM 1370 N N . PRO A 1 175 ? -5.555 -15.673 4.843 1.00 82.69 175 PRO A N 1
ATOM 1371 C CA . PRO A 1 175 ? -5.388 -16.278 3.527 1.00 82.69 175 PRO A CA 1
ATOM 1372 C C . PRO A 1 175 ? -6.742 -16.572 2.868 1.00 82.69 175 PRO A C 1
ATOM 1374 O O . PRO A 1 175 ? -7.726 -16.876 3.548 1.00 82.69 175 PRO A O 1
ATOM 1377 N N . ARG A 1 176 ? -6.803 -16.498 1.532 1.00 83.75 176 ARG A N 1
ATOM 1378 C CA . ARG A 1 176 ? -8.036 -16.815 0.794 1.00 83.75 176 ARG A CA 1
ATOM 1379 C C . ARG A 1 176 ? -8.513 -18.226 1.152 1.00 83.75 176 ARG A C 1
ATOM 1381 O O . ARG A 1 176 ? -7.747 -19.176 1.046 1.00 83.75 176 ARG A O 1
ATOM 1388 N N . GLY A 1 177 ? -9.782 -18.340 1.543 1.00 86.56 177 GLY A N 1
ATOM 1389 C CA . GLY A 1 177 ? -10.397 -19.603 1.964 1.00 86.56 177 GLY A CA 1
ATOM 1390 C C . GLY A 1 177 ? -10.276 -19.914 3.460 1.00 86.56 177 GLY A C 1
ATOM 1391 O O . GLY A 1 177 ? -10.884 -20.880 3.911 1.00 86.56 177 GLY A O 1
ATOM 1392 N N . SER A 1 178 ? -9.558 -19.101 4.239 1.00 88.00 178 SER A N 1
ATOM 1393 C CA . SER A 1 178 ? -9.422 -19.287 5.686 1.00 88.00 178 SER A CA 1
ATOM 1394 C C . SER A 1 178 ? -10.415 -18.435 6.480 1.00 88.00 178 SER A C 1
ATOM 1396 O O . SER A 1 178 ? -10.726 -17.300 6.114 1.00 88.00 178 SER A O 1
ATOM 1398 N N . ALA A 1 179 ? -10.879 -18.970 7.613 1.00 87.12 179 ALA A N 1
ATOM 1399 C CA . ALA A 1 179 ? -11.662 -18.213 8.585 1.00 87.12 179 ALA A CA 1
ATOM 1400 C C . ALA A 1 179 ? -10.794 -17.169 9.314 1.00 87.12 179 ALA A C 1
ATOM 1402 O O . ALA A 1 179 ? -9.575 -17.316 9.429 1.00 87.12 179 ALA A O 1
ATOM 1403 N N . ARG A 1 180 ? -11.431 -16.113 9.837 1.00 87.00 180 ARG A N 1
ATOM 1404 C CA . ARG A 1 180 ? -10.763 -15.164 10.737 1.00 87.00 180 ARG A CA 1
ATOM 1405 C C . ARG A 1 180 ? -10.483 -15.832 12.082 1.00 87.00 180 ARG A C 1
ATOM 1407 O O . ARG A 1 180 ? -11.323 -16.555 12.613 1.00 87.00 180 ARG A O 1
ATOM 1414 N N . HIS A 1 181 ? -9.322 -15.534 12.652 1.00 86.62 181 HIS A N 1
ATOM 1415 C CA . HIS A 1 181 ? -8.953 -16.004 13.983 1.00 86.62 181 HIS A CA 1
ATOM 1416 C C . HIS A 1 181 ? -9.617 -15.135 15.056 1.00 86.62 181 HIS A C 1
ATOM 1418 O O . HIS A 1 181 ? -9.810 -13.933 14.860 1.00 86.62 181 HIS A O 1
ATOM 1424 N N . TRP A 1 182 ? -9.986 -15.750 16.178 1.00 86.69 182 TRP A N 1
ATOM 1425 C CA . TRP A 1 182 ? -10.425 -15.040 17.377 1.00 86.69 182 TRP A CA 1
ATOM 1426 C C . TRP A 1 182 ? -9.224 -14.696 18.241 1.00 86.69 182 TRP A C 1
ATOM 1428 O O . TRP A 1 182 ? -8.309 -15.505 18.398 1.00 86.69 182 TRP A O 1
ATOM 1438 N N . VAL A 1 183 ? -9.247 -13.498 18.806 1.00 80.38 183 VAL A N 1
ATOM 1439 C CA . VAL A 1 183 ? -8.215 -13.040 19.718 1.00 80.38 183 VAL A CA 1
ATOM 1440 C C . VAL A 1 183 ? -8.576 -13.445 21.144 1.00 80.38 183 VAL A C 1
ATOM 144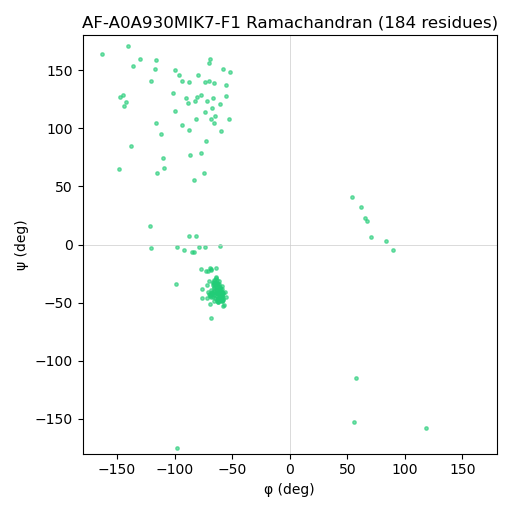2 O O . VAL A 1 183 ? -9.623 -13.051 21.659 1.00 80.38 183 VAL A O 1
ATOM 1445 N N . GLY A 1 184 ? -7.680 -14.205 21.784 1.00 75.38 184 GLY A N 1
ATOM 1446 C CA . GLY A 1 184 ? -7.689 -14.377 23.237 1.00 75.38 184 GLY A CA 1
ATOM 1447 C C . GLY A 1 184 ? -7.308 -13.064 23.921 1.00 75.38 184 GLY A C 1
ATOM 1448 O O . GLY A 1 184 ? -8.142 -12.460 24.584 1.00 75.38 184 GLY A O 1
ATOM 1449 N N . VAL A 1 185 ? -6.074 -12.604 23.684 1.00 72.19 185 VAL A N 1
ATOM 1450 C CA . VAL A 1 185 ? -5.580 -11.246 23.974 1.00 72.19 185 VAL A CA 1
ATOM 1451 C C . VAL A 1 185 ? -4.541 -10.893 22.901 1.00 72.19 185 VAL A C 1
ATOM 1453 O O . VAL A 1 185 ? -3.628 -11.691 22.676 1.00 72.19 185 VAL A O 1
ATOM 1456 N N . TYR A 1 186 ? -4.697 -9.754 22.219 1.00 65.88 186 TYR A N 1
ATOM 1457 C CA . TYR A 1 186 ? -3.745 -9.228 21.231 1.00 65.88 186 TYR A CA 1
ATOM 1458 C C . TYR A 1 186 ? -3.634 -7.720 21.357 1.00 65.88 186 TYR A C 1
ATOM 1460 O O . TYR A 1 186 ? -4.627 -6.995 21.155 1.00 65.88 186 TYR A O 1
#

Secondary structure (DSSP, 8-state):
----TTGGG---HHHHHHHHHHHHHHHHT--SHHHHHHHHHHHHH-TT-THHHHHHHHHHHHTT-HHHHHHHHHHHHHH-SS-HHHHHHHHHHHHHTT-HHHHHHHHHHHHHHH-PPP-HHHHHHHHHHHHHHHHHHT----SSSS---EEEEETTEEEEES----SSB-SS-PPTTPPPPBPS--

Radius of gyration: 19.62 Å; Cα contacts (8 Å, |Δi|>4): 257; chains: 1; bounding box: 54×38×50 Å

Mean predicted aligned error: 6.48 Å

Sequence (186 aa):
MKDDFSTFWQNNARARELFCALLACAERGAYDDDFLMQLAAYREESPDSERADIFAARYLLAQGDAAGAAVCAERAYRRRPVNYEVWKLLAEIYERLDRPVDALTMCGNSYGLYGTPIPLPLARRGGREGLSRLSVAAWHGTGAPMTQRRAVWDGDSLDFVLDAFVGEHLPLTPPRGSARHWVGVY

Nearest PDB structures (foldseek):
  5lyn-assembly1_B  TM=7.573E-01  e=1.423E-02  Saccharomyces cerevisiae
  5lyp-assembly1_A  TM=7.050E-01  e=2.208E-02  Saccharomyces cerevisiae
  3sz7-assembly1_A  TM=7.760E-01  e=3.967E-02  Aspergillus fumigatus Af293
  2vsy-assembly1_A  TM=7.431E-01  e=2.960E-02  Xanthomonas campestris pv. campestris str. ATCC 33913
  6i57-assembly1_A  TM=7.650E-01  e=5.318E-02  Homo sapiens